Protein AF-A0A3P8WF02-F1 (afdb_monomer)

Foldseek 3Di:
DDDDDDDDDPDDDPPVVPDDDVVPQRPADWFKEKEKEFAQAPFKKWADKDKEWPFFAWPADWDRIADHRGMTITMTTGDPPDLFHGWIKMKTFIDGPVPPPRTKIWMKTWDLGSDLVPDFIKIKIFIGGHPPDRYPVVRCCRPPNDQPGMDMDTQCQDKDWDDDPFKIWMWHWHRDSHIYIYIYIYTDDDD

Mean predicted aligned error: 9.02 Å

InterPro domains:
  IPR009104 Sea anemone actinoporin-like [PF06369] (32-185)
  IPR015926 Cytolysin/lectin [G3DSA:2.60.270.20] (27-187)
  IPR015926 Cytolysin/lectin [SSF63724] (31-187)
  IPR050677 Actinoporin Pore-Forming Toxin [PTHR40388] (31-188)

Sequence (191 aa):
MLHSILYTLLVFPSVSDLLFDPTGCPDMPLRHCSVEIANNSAYYTLSNPRVFTKNGHCEVPLPPMVGPRSNATALFNKTTGAATGAVGVFTYDISNPDLDDYDHVVAVMYSVPFDRNVYSNWVGVGIFEKGIPCDQSLFNIMYDGSEDTFVRAEGNGSCVSFEGDYAIVAASMSESGEAVLKVEIHDTGFN

Secondary structure (DSSP, 8-state):
-----------PPPGGGG---TT-S--PPP-EEEEEEEE--SS-EEEEEEEEEEESEEEEPPPSEE-TTEEEEEEEEPPTTSS--EEEEEEEEEE-TTSTT--EEEEEEEEE-S-TTT---EEEEEEEETT---SHHHHHHHHHS-SSSEEEEESSS-EEEEE-SSEEEEEEE-SSSEEEEEEEEEEPP--

Nearest PDB structures (foldseek):
  7pud-assembly1_A  TM=9.208E-01  e=5.500E-13  Physcomitrium patens
  6k2g-assembly2_B  TM=9.236E-01  e=4.795E-12  Actinia fragacea
  5h0q-assembly1_A  TM=8.095E-01  e=5.597E-08  Grifola frondosa

Radius of gyration: 21.77 Å; Cα contacts (8 Å, |Δi|>4): 467; chains: 1; bounding box: 72×40×76 Å

pLDDT: mean 85.47, std 20.09, range [30.59, 98.81]

Solvent-accessible surface area (backbone atoms only — not comparable to full-atom values): 10537 Å² total; per-residue (Å²): 134,81,90,82,89,83,84,88,75,88,74,78,80,60,86,79,79,76,71,78,58,96,81,75,57,79,83,68,81,72,26,26,38,40,36,40,38,38,28,65,14,85,63,42,31,37,28,70,57,39,72,25,68,81,34,40,45,75,76,39,66,67,60,64,58,44,47,46,70,34,74,49,58,31,30,31,29,30,46,84,99,48,99,44,15,18,28,35,30,37,32,26,37,39,36,28,92,90,43,93,76,53,60,32,26,42,38,41,36,42,34,31,49,57,58,66,92,84,39,73,29,35,37,22,32,27,56,40,65,59,83,69,64,67,38,72,66,49,40,47,41,62,72,76,48,79,71,80,59,34,45,68,43,63,12,70,56,51,77,44,72,28,76,55,95,64,37,28,40,34,36,31,22,38,67,50,47,71,17,45,34,41,36,39,36,34,61,46,79,86,127

Organism: Cynoglossus semilaevis (NCBI:txid244447)

Structure (mmCIF, N/CA/C/O backbone):
data_AF-A0A3P8WF02-F1
#
_entry.id   AF-A0A3P8WF02-F1
#
loop_
_atom_site.group_PDB
_atom_site.id
_atom_site.type_symbol
_atom_site.label_atom_id
_atom_site.label_alt_id
_atom_site.label_comp_id
_atom_site.label_asym_id
_atom_site.label_entity_id
_atom_site.label_seq_id
_atom_site.pdbx_PDB_ins_code
_atom_site.Cartn_x
_atom_site.Cartn_y
_atom_site.Cartn_z
_atom_site.occupancy
_atom_site.B_iso_or_equiv
_atom_site.auth_seq_id
_atom_site.auth_comp_id
_atom_site.auth_asym_id
_atom_site.auth_atom_id
_atom_site.pdbx_PDB_model_num
ATOM 1 N N . MET A 1 1 ? 46.587 13.878 -54.294 1.00 36.69 1 MET A N 1
ATOM 2 C CA . MET A 1 1 ? 46.936 14.523 -53.012 1.00 36.69 1 MET A CA 1
ATOM 3 C C . MET A 1 1 ? 45.778 15.416 -52.592 1.00 36.69 1 MET A C 1
ATOM 5 O O . MET A 1 1 ? 45.402 16.244 -53.403 1.00 36.69 1 MET A O 1
ATOM 9 N N . LEU A 1 2 ? 45.271 15.181 -51.370 1.00 31.78 2 LEU A N 1
ATOM 10 C CA . LEU A 1 2 ? 44.462 16.038 -50.470 1.00 31.78 2 LEU A CA 1
ATOM 11 C C . LEU A 1 2 ? 43.108 16.595 -50.983 1.00 31.78 2 LEU A C 1
ATOM 13 O O . LEU A 1 2 ? 43.068 17.268 -52.001 1.00 31.78 2 LEU A O 1
ATOM 17 N N . HIS A 1 3 ? 41.957 16.211 -50.394 1.00 30.92 3 HIS A N 1
ATOM 18 C CA . HIS A 1 3 ? 41.355 16.671 -49.106 1.00 30.92 3 HIS A CA 1
ATOM 19 C C . HIS A 1 3 ? 41.027 18.180 -49.127 1.00 30.92 3 HIS A C 1
ATOM 21 O O . HIS A 1 3 ? 41.872 18.959 -49.534 1.00 30.92 3 HIS A O 1
ATOM 27 N N . SER A 1 4 ? 39.903 18.725 -48.656 1.00 33.03 4 SER A N 1
ATOM 28 C CA . SER A 1 4 ? 38.676 18.245 -48.009 1.00 33.03 4 SER A CA 1
ATOM 29 C C . SER A 1 4 ? 37.708 19.440 -47.993 1.00 33.03 4 SER A C 1
ATOM 31 O O . SER A 1 4 ? 38.141 20.583 -47.857 1.00 33.03 4 SER A O 1
ATOM 33 N N . ILE A 1 5 ? 36.409 19.177 -48.102 1.00 44.78 5 ILE A N 1
ATOM 34 C CA . ILE A 1 5 ? 35.315 20.118 -47.816 1.00 44.78 5 ILE A CA 1
ATOM 35 C C . ILE A 1 5 ? 35.164 20.211 -46.288 1.00 44.78 5 ILE A C 1
ATOM 37 O O . ILE A 1 5 ? 35.328 19.190 -45.618 1.00 44.78 5 ILE A O 1
ATOM 41 N N . LEU A 1 6 ? 34.801 21.375 -45.734 1.00 34.66 6 LEU A N 1
ATOM 42 C CA . LEU A 1 6 ? 34.108 21.414 -44.441 1.00 34.66 6 LEU A CA 1
ATOM 43 C C . LEU A 1 6 ? 33.117 22.587 -44.362 1.00 34.66 6 LEU A C 1
ATOM 45 O O . LEU A 1 6 ? 33.498 23.749 -44.248 1.00 34.66 6 LEU A O 1
ATOM 49 N N . TYR A 1 7 ? 31.830 22.243 -44.433 1.00 30.59 7 TYR A N 1
ATOM 50 C CA . TYR A 1 7 ? 30.709 23.043 -43.945 1.00 30.59 7 TYR A CA 1
ATOM 51 C C . TYR A 1 7 ? 30.560 22.729 -42.449 1.00 30.59 7 TYR A C 1
ATOM 53 O O . TYR A 1 7 ? 30.332 21.575 -42.088 1.00 30.59 7 TYR A O 1
ATOM 61 N N . THR A 1 8 ? 30.685 23.727 -41.578 1.00 32.97 8 THR A N 1
ATOM 62 C CA . THR A 1 8 ? 30.419 23.571 -40.141 1.00 32.97 8 THR A CA 1
ATOM 63 C C . THR A 1 8 ? 28.915 23.702 -39.897 1.00 32.97 8 THR A C 1
ATOM 65 O O . THR A 1 8 ? 28.375 24.806 -39.896 1.00 32.97 8 THR A O 1
ATOM 68 N N . LEU A 1 9 ? 28.233 22.572 -39.708 1.00 31.67 9 LEU A N 1
ATOM 69 C CA . LEU A 1 9 ? 26.897 22.502 -39.112 1.00 31.67 9 LEU A CA 1
ATOM 70 C C . LEU A 1 9 ? 27.054 22.506 -37.587 1.00 31.67 9 LEU A C 1
ATOM 72 O O . LEU A 1 9 ? 27.742 21.651 -37.033 1.00 31.67 9 LEU A O 1
ATOM 76 N N . LEU A 1 10 ? 26.411 23.460 -36.912 1.00 35.47 10 LEU A N 1
ATOM 77 C CA . LEU A 1 10 ? 26.169 23.386 -35.473 1.00 35.47 10 LEU A CA 1
ATOM 78 C C . LEU A 1 10 ? 25.162 22.255 -35.232 1.00 35.47 10 LEU A C 1
ATOM 80 O 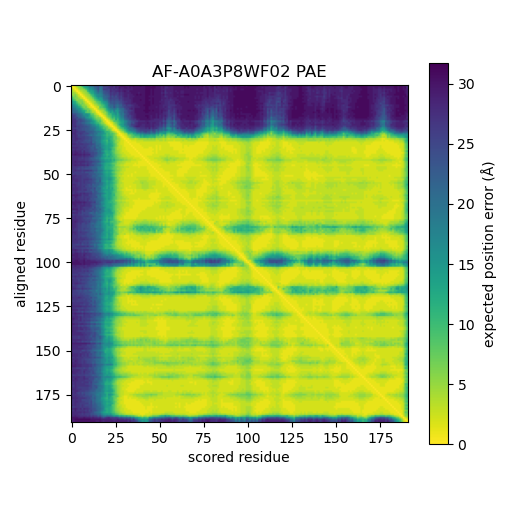O . LEU A 1 10 ? 23.960 22.424 -35.427 1.00 35.47 10 LEU A O 1
ATOM 84 N N . VAL A 1 11 ? 25.676 21.084 -34.868 1.00 39.62 11 VAL A N 1
ATOM 85 C CA . VAL A 1 11 ? 24.883 19.959 -34.376 1.00 39.62 11 VAL A CA 1
ATOM 86 C C . VAL A 1 11 ? 24.532 20.274 -32.925 1.00 39.62 11 VAL A C 1
ATOM 88 O O . VAL A 1 11 ? 25.413 20.325 -32.069 1.00 39.62 11 VAL A O 1
ATOM 91 N N . PHE A 1 12 ? 23.254 20.528 -32.645 1.00 37.09 12 PHE A N 1
ATOM 92 C CA . PHE A 1 12 ? 22.750 20.413 -31.279 1.00 37.09 12 PHE A CA 1
ATOM 93 C C . PHE A 1 12 ? 22.877 18.938 -30.869 1.00 37.09 12 PHE A C 1
ATOM 95 O O . PHE A 1 12 ? 22.415 18.085 -31.634 1.00 37.09 12 PHE A O 1
ATOM 102 N N . PRO A 1 13 ? 23.512 18.611 -29.730 1.00 34.28 13 PRO A N 1
ATOM 103 C CA . PRO A 1 13 ? 23.652 17.222 -29.316 1.00 34.28 13 PRO A CA 1
ATOM 104 C C . PRO A 1 13 ? 22.265 16.628 -29.050 1.00 34.28 13 PRO A C 1
ATOM 106 O O . PRO A 1 13 ? 21.394 17.285 -28.472 1.00 34.28 13 PRO A O 1
ATOM 109 N N . SER A 1 14 ? 22.039 15.399 -29.516 1.00 38.66 14 SER A N 1
ATOM 110 C CA . SER A 1 14 ? 20.831 14.654 -29.178 1.00 38.66 14 SER A CA 1
ATOM 111 C C . SER A 1 14 ? 20.838 14.306 -27.691 1.00 38.66 14 SER A C 1
ATOM 113 O O . SER A 1 14 ? 21.886 14.135 -27.076 1.00 38.66 14 SER A O 1
ATOM 115 N N . VAL A 1 15 ? 19.643 14.166 -27.115 1.00 48.69 15 VAL A N 1
ATOM 116 C CA . VAL A 1 15 ? 19.381 13.881 -25.686 1.00 48.69 15 VAL A CA 1
ATOM 117 C C . VAL A 1 15 ? 20.124 12.633 -25.155 1.00 48.69 15 VAL A C 1
ATOM 119 O O . VAL A 1 15 ? 20.257 12.456 -23.950 1.00 48.69 15 VAL A O 1
ATOM 122 N N . SER A 1 16 ? 20.676 11.801 -26.042 1.00 47.03 16 SER A N 1
ATOM 123 C CA . SER A 1 16 ? 21.553 10.662 -25.741 1.00 47.03 16 SER A CA 1
ATOM 124 C C . SER A 1 16 ? 22.891 11.022 -25.085 1.00 47.03 16 SER A C 1
ATOM 126 O O . SER A 1 16 ? 23.498 10.155 -24.465 1.00 47.03 16 SER A O 1
ATOM 128 N N . ASP A 1 17 ? 23.355 12.269 -25.200 1.00 38.91 17 ASP A N 1
ATOM 129 C CA . ASP A 1 17 ? 24.711 12.651 -24.776 1.00 38.91 17 ASP A CA 1
ATOM 130 C C . ASP A 1 17 ? 24.797 13.092 -23.298 1.00 38.91 17 ASP A C 1
ATOM 132 O O . ASP A 1 17 ? 25.856 13.515 -22.839 1.00 38.91 17 ASP A O 1
ATOM 136 N N . LEU A 1 18 ? 23.701 12.988 -22.531 1.00 44.25 18 LEU A N 1
ATOM 137 C CA . LEU A 1 18 ? 23.637 13.404 -21.119 1.00 44.25 18 LEU A CA 1
ATOM 138 C C . LEU A 1 18 ? 23.689 12.259 -20.089 1.00 44.25 18 LEU A C 1
ATOM 140 O O . LEU A 1 18 ? 23.619 12.537 -18.896 1.00 44.25 18 LEU A O 1
ATOM 144 N N . LEU A 1 19 ? 23.857 10.999 -20.503 1.00 44.91 19 LEU A N 1
ATOM 145 C CA . LEU A 1 19 ? 23.870 9.841 -19.591 1.00 44.91 19 LEU A CA 1
ATOM 146 C C . LEU A 1 19 ? 25.240 9.152 -19.542 1.00 44.91 19 LEU A C 1
ATOM 148 O O . LEU A 1 19 ? 25.380 7.991 -19.921 1.00 44.91 19 LEU A O 1
ATOM 152 N N . PHE A 1 20 ? 26.276 9.865 -19.098 1.00 42.34 20 PHE A N 1
ATOM 153 C CA . PHE A 1 20 ? 27.554 9.227 -18.769 1.00 42.34 20 PHE A CA 1
ATOM 154 C C . PHE A 1 20 ? 27.689 9.093 -17.250 1.00 42.34 20 PHE A C 1
ATOM 156 O O . PHE A 1 20 ? 28.152 10.007 -16.567 1.00 42.34 20 PHE A O 1
ATOM 163 N N . ASP A 1 21 ? 27.273 7.938 -16.727 1.00 48.75 21 ASP A N 1
ATOM 164 C CA . ASP A 1 21 ? 27.677 7.471 -15.401 1.00 48.75 21 ASP A CA 1
ATOM 165 C C . ASP A 1 21 ? 29.203 7.214 -15.428 1.00 48.75 21 ASP A C 1
ATOM 167 O O . ASP A 1 21 ? 29.683 6.438 -16.266 1.00 48.75 21 ASP A O 1
ATOM 171 N N . PRO A 1 22 ? 30.003 7.846 -14.544 1.00 48.25 22 PRO A N 1
ATOM 172 C CA . PRO A 1 22 ? 31.456 7.673 -14.499 1.00 48.25 22 PRO A CA 1
ATOM 173 C C . PRO A 1 22 ? 31.915 6.235 -14.188 1.00 48.25 22 PRO A C 1
ATOM 175 O O . PRO A 1 22 ? 33.112 5.957 -14.257 1.00 48.25 22 PRO A O 1
ATOM 178 N N . THR A 1 23 ? 31.003 5.315 -13.857 1.00 56.44 23 THR A N 1
ATOM 179 C CA . THR A 1 23 ? 31.306 3.903 -13.583 1.00 56.44 23 THR A CA 1
ATOM 180 C C . THR A 1 23 ? 31.291 2.994 -14.819 1.00 56.44 23 THR A C 1
ATOM 182 O O . THR A 1 23 ? 31.715 1.842 -14.723 1.00 56.44 23 THR A O 1
ATOM 185 N N . GLY A 1 24 ? 30.853 3.481 -15.989 1.00 48.50 24 GLY A N 1
ATOM 186 C CA . GLY A 1 24 ? 30.823 2.691 -17.230 1.00 48.50 24 GLY A CA 1
ATOM 187 C C . GLY A 1 24 ? 29.778 1.566 -17.250 1.00 48.50 24 GLY A C 1
ATOM 188 O O . GLY A 1 24 ? 29.793 0.729 -18.154 1.00 48.50 24 GLY A O 1
ATOM 189 N N . CYS A 1 25 ? 28.871 1.536 -16.271 1.00 53.12 25 CYS A N 1
ATOM 190 C CA . CYS A 1 25 ? 27.682 0.695 -16.308 1.00 53.12 25 CYS A CA 1
ATOM 191 C C . CYS A 1 25 ? 26.637 1.378 -17.210 1.00 53.12 25 CYS A C 1
ATOM 193 O O . CYS A 1 25 ? 26.484 2.597 -17.110 1.00 53.12 25 CYS A O 1
ATOM 195 N N . PRO A 1 26 ? 25.928 0.660 -18.103 1.00 57.75 26 PRO A N 1
ATOM 196 C CA . PRO A 1 26 ? 24.832 1.265 -18.852 1.00 57.75 26 PRO A CA 1
ATOM 197 C C . PRO A 1 26 ? 23.830 1.852 -17.857 1.00 57.75 26 PRO A C 1
ATOM 199 O O . PRO A 1 26 ? 23.431 1.153 -16.922 1.00 57.75 26 PRO A O 1
ATOM 202 N N . ASP A 1 27 ? 23.462 3.121 -18.049 1.00 65.25 27 ASP A N 1
ATOM 203 C CA . ASP A 1 27 ? 22.521 3.815 -17.176 1.00 65.25 27 ASP A CA 1
ATOM 204 C C . ASP A 1 27 ? 21.184 3.066 -17.205 1.00 65.25 27 ASP A C 1
ATOM 206 O O . ASP A 1 27 ? 20.434 3.089 -18.187 1.00 65.25 27 ASP A O 1
ATOM 210 N N . MET A 1 28 ? 20.963 2.245 -16.179 1.00 67.25 28 MET A N 1
ATOM 211 C CA . MET A 1 28 ? 19.820 1.352 -16.149 1.00 67.25 28 MET A CA 1
ATOM 212 C C . MET A 1 28 ? 18.598 2.131 -15.702 1.00 67.25 28 MET A C 1
ATOM 214 O O . MET A 1 28 ? 18.669 2.860 -14.712 1.00 67.25 28 MET A O 1
ATOM 218 N N . PRO A 1 29 ? 17.449 1.919 -16.362 1.00 74.88 29 PRO A N 1
ATOM 219 C CA . PRO A 1 29 ? 16.273 2.721 -16.106 1.00 74.88 29 PRO A CA 1
ATOM 220 C C . PRO A 1 29 ? 15.873 2.630 -14.630 1.00 74.88 29 PRO A C 1
ATOM 222 O O . PRO A 1 29 ? 15.800 1.542 -14.046 1.00 74.88 29 PRO A O 1
ATOM 225 N N . LEU A 1 30 ? 15.627 3.793 -14.026 1.00 83.56 30 LEU A N 1
ATOM 226 C CA . LEU A 1 30 ? 15.187 3.902 -12.642 1.00 83.56 30 LEU A CA 1
ATOM 227 C C . LEU A 1 30 ? 13.813 3.244 -12.489 1.00 83.56 30 LEU A C 1
ATOM 229 O O . LEU A 1 30 ? 12.923 3.397 -13.334 1.00 83.56 30 LEU A O 1
ATOM 233 N N . ARG A 1 31 ? 13.661 2.458 -11.422 1.00 90.31 31 ARG A N 1
ATOM 234 C CA . ARG A 1 31 ? 12.386 1.856 -11.035 1.00 90.31 31 ARG A CA 1
ATOM 235 C C . ARG A 1 31 ? 12.194 2.048 -9.551 1.00 90.31 31 ARG A C 1
ATOM 237 O O . ARG A 1 31 ? 12.986 1.528 -8.772 1.00 90.31 31 ARG A O 1
ATOM 244 N N . HIS A 1 32 ? 11.156 2.772 -9.175 1.00 94.75 32 HIS A N 1
ATOM 245 C CA . HIS A 1 32 ? 10.814 2.961 -7.778 1.00 94.75 32 HIS A CA 1
ATOM 246 C C . HIS A 1 32 ? 9.303 3.063 -7.599 1.00 94.75 32 HIS A C 1
ATOM 248 O O . HIS A 1 32 ? 8.559 3.301 -8.548 1.00 94.75 32 HIS A O 1
ATOM 254 N N . CYS A 1 33 ? 8.869 2.884 -6.361 1.00 97.75 33 CYS A N 1
ATOM 255 C CA . CYS A 1 33 ? 7.510 3.106 -5.913 1.00 97.75 33 CYS A CA 1
ATOM 256 C C . CYS A 1 33 ? 7.558 4.064 -4.721 1.00 97.75 33 CYS A C 1
ATOM 258 O O . CYS A 1 33 ? 7.947 3.672 -3.617 1.00 97.75 33 CYS A O 1
ATOM 260 N N . SER A 1 34 ? 7.186 5.319 -4.961 1.00 98.38 34 SER A N 1
ATOM 261 C CA . SER A 1 34 ? 6.929 6.300 -3.911 1.00 98.38 34 SER A CA 1
ATOM 262 C C . SER A 1 34 ? 5.547 6.017 -3.346 1.00 98.38 34 SER A C 1
ATOM 264 O O . SER A 1 34 ? 4.571 5.996 -4.091 1.00 98.38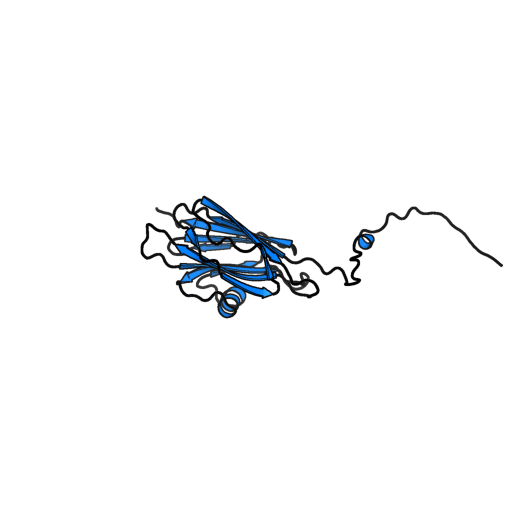 34 SER A O 1
ATOM 266 N N . VAL A 1 35 ? 5.464 5.759 -2.048 1.00 98.69 35 VAL A N 1
ATOM 267 C CA . VAL A 1 35 ? 4.209 5.453 -1.364 1.00 98.69 35 VAL A CA 1
ATOM 268 C C . VAL A 1 35 ? 3.776 6.673 -0.569 1.00 98.69 35 VAL A C 1
ATOM 270 O O . VAL A 1 35 ? 4.542 7.186 0.245 1.00 98.69 35 VAL A O 1
ATOM 273 N N . GLU A 1 36 ? 2.543 7.111 -0.789 1.00 98.69 36 GLU A N 1
ATOM 274 C CA . GLU A 1 36 ? 1.872 8.177 -0.052 1.00 98.69 36 GLU A CA 1
ATOM 275 C C . GLU A 1 36 ? 0.668 7.573 0.668 1.00 98.69 36 GLU A C 1
ATOM 277 O O . GLU A 1 36 ? -0.272 7.102 0.032 1.00 98.69 36 GLU A O 1
ATOM 282 N N . ILE A 1 37 ? 0.700 7.563 1.9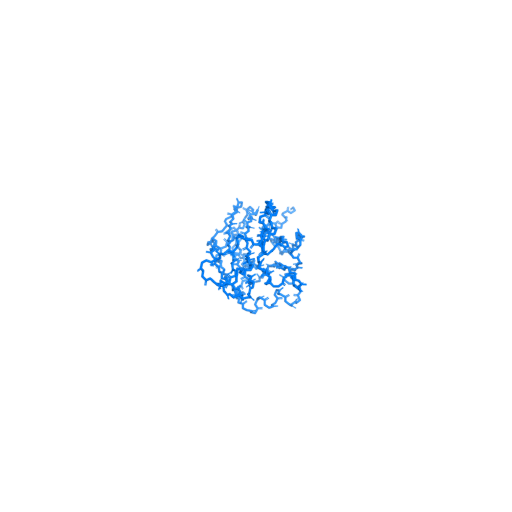97 1.00 98.81 37 ILE A N 1
ATOM 283 C CA . ILE A 1 37 ? -0.377 7.041 2.836 1.00 98.81 37 ILE A CA 1
ATOM 284 C C . ILE A 1 37 ? -1.123 8.229 3.432 1.00 98.81 37 ILE A C 1
ATOM 286 O O . ILE A 1 37 ? -0.514 9.063 4.102 1.00 98.81 37 ILE A O 1
ATOM 290 N N . ALA A 1 38 ? -2.435 8.279 3.231 1.00 98.56 38 ALA A N 1
ATOM 291 C CA . ALA A 1 38 ? -3.339 9.196 3.908 1.00 98.56 38 ALA A CA 1
ATOM 292 C C . ALA A 1 38 ? -4.279 8.394 4.814 1.00 98.56 38 ALA A C 1
ATOM 294 O O . ALA A 1 38 ? -5.196 7.712 4.352 1.00 98.56 38 ALA A O 1
ATOM 295 N N . ASN A 1 39 ? -4.053 8.461 6.123 1.00 98.06 39 ASN A N 1
ATOM 296 C CA . ASN A 1 39 ? -4.994 7.917 7.087 1.00 98.06 39 ASN A CA 1
ATOM 297 C C . ASN A 1 39 ? -6.108 8.947 7.321 1.00 98.06 39 ASN A C 1
ATOM 299 O O . ASN A 1 39 ? -5.982 9.845 8.153 1.00 98.06 39 ASN A O 1
ATOM 303 N N . ASN A 1 40 ? -7.188 8.830 6.551 1.00 97.56 40 ASN A N 1
ATOM 304 C CA . ASN A 1 40 ? -8.352 9.710 6.626 1.00 97.56 40 ASN A CA 1
ATOM 305 C C . ASN A 1 40 ? -9.353 9.283 7.708 1.00 97.56 40 ASN A C 1
ATOM 307 O O . ASN A 1 40 ? -10.276 10.048 8.004 1.00 97.56 40 ASN A O 1
ATOM 311 N N . SER A 1 41 ? -9.155 8.110 8.316 1.00 94.56 41 SER A N 1
ATOM 312 C CA . SER A 1 41 ? -9.936 7.645 9.458 1.00 94.56 41 SER A CA 1
ATOM 313 C C . SER A 1 41 ? -9.860 8.635 10.622 1.00 94.56 41 SER A C 1
ATOM 315 O O . SER A 1 41 ? -8.832 9.280 10.864 1.00 94.56 41 SER A O 1
ATOM 317 N N . ALA A 1 42 ? -10.970 8.762 11.348 1.00 93.12 42 ALA A N 1
ATOM 318 C CA . ALA A 1 42 ? -11.022 9.486 12.612 1.00 93.12 42 ALA A CA 1
ATOM 319 C C . ALA A 1 42 ? -10.658 8.616 13.829 1.00 93.12 42 ALA A C 1
ATOM 321 O O . ALA A 1 42 ? -10.374 9.174 14.888 1.00 93.12 42 ALA A O 1
ATOM 322 N N . TYR A 1 43 ? -10.644 7.289 13.683 1.00 91.19 43 TYR A N 1
ATOM 323 C CA . TYR A 1 43 ? -10.609 6.349 14.807 1.00 91.19 43 TYR A CA 1
ATOM 324 C C . TYR A 1 43 ? -9.427 5.377 14.763 1.00 91.19 43 TYR A C 1
ATOM 326 O O . TYR A 1 43 ? -8.907 4.984 15.806 1.00 91.19 43 TYR A O 1
ATOM 334 N N . TYR A 1 44 ? -8.976 4.998 13.570 1.00 92.75 44 TYR A N 1
ATOM 335 C CA . TYR A 1 44 ? -7.973 3.958 13.400 1.00 92.75 44 TYR A CA 1
ATOM 336 C C . TYR A 1 44 ? -6.557 4.517 13.342 1.00 92.75 44 TYR A C 1
ATOM 338 O O . TYR A 1 44 ? -6.266 5.510 12.673 1.00 92.75 44 TYR A O 1
ATOM 346 N N . THR A 1 45 ? -5.649 3.815 14.010 1.00 94.75 45 THR A N 1
ATOM 347 C CA . THR A 1 45 ? -4.205 4.017 13.919 1.00 94.75 45 THR A CA 1
ATOM 348 C C . THR A 1 45 ? -3.587 2.856 13.157 1.00 94.75 45 THR A C 1
ATOM 350 O O . THR A 1 45 ? -3.870 1.695 13.448 1.00 94.75 45 THR A O 1
ATOM 353 N N . LEU A 1 46 ? -2.707 3.166 12.207 1.00 96.31 46 LEU A N 1
ATOM 354 C CA . LEU A 1 46 ? -1.833 2.172 11.593 1.00 96.31 46 LEU A CA 1
ATOM 355 C C . LEU A 1 46 ? -0.577 2.026 12.445 1.00 96.31 46 LEU A C 1
ATOM 357 O O . LEU A 1 46 ? 0.042 3.029 12.806 1.00 96.31 46 LEU A O 1
ATOM 361 N N . SER A 1 47 ? -0.174 0.800 12.754 1.00 95.50 47 SER A N 1
ATOM 362 C CA . SER A 1 47 ? 1.013 0.522 13.565 1.00 95.50 47 SER A CA 1
ATOM 363 C C . SER A 1 47 ? 1.739 -0.739 13.105 1.00 95.50 47 SER A C 1
ATOM 365 O O . SER A 1 47 ? 1.234 -1.483 12.268 1.00 95.50 47 SER A O 1
ATOM 367 N N . ASN A 1 48 ? 2.943 -0.963 13.637 1.00 95.50 48 ASN A N 1
ATOM 368 C CA . ASN A 1 48 ? 3.724 -2.177 13.386 1.00 95.50 48 ASN A CA 1
ATOM 369 C C . ASN A 1 48 ? 3.922 -2.468 11.879 1.00 95.50 48 ASN A C 1
ATOM 371 O O . ASN A 1 48 ? 3.511 -3.524 11.389 1.00 95.50 48 ASN A O 1
ATOM 375 N N . PRO A 1 49 ? 4.530 -1.536 11.116 1.00 97.44 49 PRO A N 1
ATOM 376 C CA . PRO A 1 49 ? 4.772 -1.756 9.700 1.00 97.44 49 PRO A CA 1
ATOM 377 C C . PRO A 1 49 ? 5.671 -2.971 9.487 1.00 97.44 49 PRO A C 1
ATOM 379 O O . PRO A 1 49 ? 6.724 -3.109 10.116 1.00 97.44 49 PRO A O 1
ATOM 382 N N . ARG A 1 50 ? 5.300 -3.825 8.535 1.00 98.00 50 ARG A N 1
ATOM 383 C CA . ARG A 1 50 ? 6.138 -4.944 8.087 1.00 98.00 50 ARG A CA 1
ATOM 384 C C . ARG A 1 50 ? 6.261 -4.894 6.578 1.00 98.00 50 ARG A C 1
ATOM 386 O O . ARG A 1 50 ? 5.299 -4.572 5.888 1.00 98.00 50 ARG A O 1
ATOM 393 N N . VAL A 1 51 ? 7.438 -5.229 6.067 1.00 98.25 51 VAL A N 1
ATOM 394 C CA . VAL A 1 51 ? 7.729 -5.194 4.632 1.00 98.25 51 VAL A CA 1
ATOM 395 C C . VAL A 1 51 ? 8.310 -6.529 4.204 1.00 98.25 51 VAL A C 1
ATOM 397 O O . VAL A 1 51 ? 9.309 -6.984 4.760 1.00 98.25 51 VAL A O 1
ATOM 400 N N . PHE A 1 52 ? 7.737 -7.091 3.149 1.00 98.31 52 PHE A N 1
ATOM 401 C CA . PHE A 1 52 ? 8.351 -8.138 2.360 1.00 98.31 52 PHE A CA 1
ATOM 402 C C . PHE A 1 52 ? 8.700 -7.588 0.976 1.00 98.31 52 PHE A C 1
ATOM 404 O O . PHE A 1 52 ? 7.837 -7.132 0.227 1.00 98.31 52 PHE A O 1
ATOM 411 N N . THR A 1 53 ? 9.985 -7.630 0.629 1.00 97.38 53 THR A N 1
ATOM 412 C CA . THR A 1 53 ? 10.483 -7.174 -0.674 1.00 97.38 53 THR A CA 1
ATOM 413 C C . THR A 1 53 ? 10.883 -8.382 -1.513 1.00 97.38 53 THR A C 1
ATOM 415 O O . THR A 1 53 ? 11.840 -9.077 -1.178 1.00 97.38 53 THR A O 1
ATOM 418 N N . LYS A 1 54 ? 10.164 -8.623 -2.615 1.00 96.69 54 LYS A N 1
ATOM 419 C CA . LYS A 1 54 ? 10.514 -9.658 -3.599 1.00 96.69 54 LYS A CA 1
ATOM 420 C C . LYS A 1 54 ? 11.659 -9.189 -4.498 1.00 96.69 54 LYS A C 1
ATOM 422 O O . LYS A 1 54 ? 12.570 -9.957 -4.793 1.00 96.69 54 LYS A O 1
ATOM 427 N N . ASN A 1 55 ? 11.617 -7.925 -4.925 1.00 94.81 55 ASN A N 1
ATOM 428 C CA . ASN A 1 55 ? 12.664 -7.278 -5.713 1.00 94.81 55 ASN A CA 1
ATOM 429 C C . ASN A 1 55 ? 12.852 -5.821 -5.284 1.00 94.81 55 ASN A C 1
ATOM 431 O O . ASN A 1 55 ? 11.876 -5.128 -4.998 1.00 94.81 55 ASN A O 1
ATOM 435 N N . GLY A 1 56 ? 14.103 -5.360 -5.306 1.00 94.69 56 GLY A N 1
ATOM 436 C CA . GLY A 1 56 ? 14.477 -4.030 -4.838 1.00 94.69 56 GLY A CA 1
ATOM 437 C C . GLY A 1 56 ? 14.800 -4.005 -3.347 1.00 94.69 56 GLY A C 1
ATOM 438 O O . GLY A 1 56 ? 15.167 -5.025 -2.761 1.00 94.69 56 GLY A O 1
ATOM 439 N N . HIS A 1 57 ? 14.674 -2.833 -2.738 1.00 95.44 57 HIS A N 1
ATOM 440 C CA . HIS A 1 57 ? 14.834 -2.616 -1.305 1.00 95.44 57 HIS A CA 1
ATOM 441 C C . HIS A 1 57 ? 14.016 -1.408 -0.836 1.00 95.44 57 HIS A C 1
ATOM 443 O O . HIS A 1 57 ? 13.563 -0.578 -1.626 1.00 9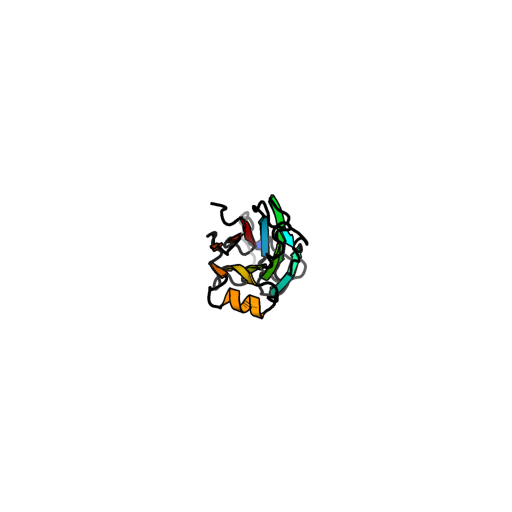5.44 57 HIS A O 1
ATOM 449 N N . CYS A 1 58 ? 13.832 -1.310 0.477 1.00 95.38 58 CYS A N 1
ATOM 450 C CA . CYS A 1 58 ? 13.227 -0.154 1.124 1.00 95.38 58 CYS A CA 1
ATOM 451 C C . CYS A 1 58 ? 14.288 0.942 1.311 1.00 95.38 58 CYS A C 1
ATOM 453 O O . CYS A 1 58 ? 15.219 0.757 2.091 1.00 95.38 58 CYS A O 1
ATOM 455 N N . GLU A 1 59 ? 14.154 2.061 0.599 1.00 96.00 59 GLU A N 1
ATOM 456 C CA . GLU A 1 59 ? 15.063 3.214 0.685 1.00 96.00 59 GLU A CA 1
ATOM 457 C C . GLU A 1 59 ? 14.635 4.154 1.818 1.00 96.00 59 GLU A C 1
ATOM 459 O O . GLU A 1 59 ? 15.438 4.522 2.673 1.00 96.00 59 GLU A O 1
ATOM 464 N N . VAL A 1 60 ? 13.342 4.496 1.859 1.00 97.50 60 VAL A N 1
ATOM 465 C CA . VAL A 1 60 ? 12.734 5.270 2.949 1.00 97.50 60 VAL A CA 1
ATOM 466 C C . VAL A 1 60 ? 11.737 4.363 3.667 1.00 97.50 60 VAL A C 1
ATOM 468 O O . VAL A 1 60 ? 10.775 3.925 3.028 1.00 97.50 60 VAL A O 1
ATOM 471 N N . PRO A 1 61 ? 11.957 4.042 4.957 1.00 97.38 61 PRO A N 1
ATOM 472 C CA . PRO A 1 61 ? 11.122 3.102 5.691 1.00 97.38 61 PRO A CA 1
ATOM 473 C C . PRO A 1 61 ? 9.725 3.653 5.954 1.00 97.38 61 PRO A C 1
ATOM 475 O O . PRO A 1 61 ? 9.531 4.851 6.153 1.00 97.38 61 PRO A O 1
ATOM 478 N N . LEU A 1 62 ? 8.765 2.735 6.027 1.00 97.69 62 LEU A N 1
ATOM 479 C CA . LEU A 1 62 ? 7.421 3.010 6.517 1.00 97.69 62 LEU A CA 1
ATOM 480 C C . LEU A 1 62 ? 7.469 3.542 7.960 1.00 97.69 62 LEU A C 1
ATOM 482 O O . LEU A 1 62 ? 8.149 2.942 8.801 1.00 97.69 62 LEU A O 1
ATOM 486 N N . PRO A 1 63 ? 6.748 4.632 8.283 1.00 97.38 63 PRO A N 1
ATOM 487 C CA . PRO A 1 63 ? 6.695 5.141 9.645 1.00 97.38 63 PRO A CA 1
ATOM 488 C C . PRO A 1 63 ? 6.144 4.091 10.619 1.00 97.38 63 PRO A C 1
ATOM 490 O O . PRO A 1 63 ? 5.185 3.398 10.268 1.00 97.38 63 PRO A O 1
ATOM 493 N N . PRO A 1 64 ? 6.682 3.996 11.852 1.00 96.56 64 PRO A N 1
ATO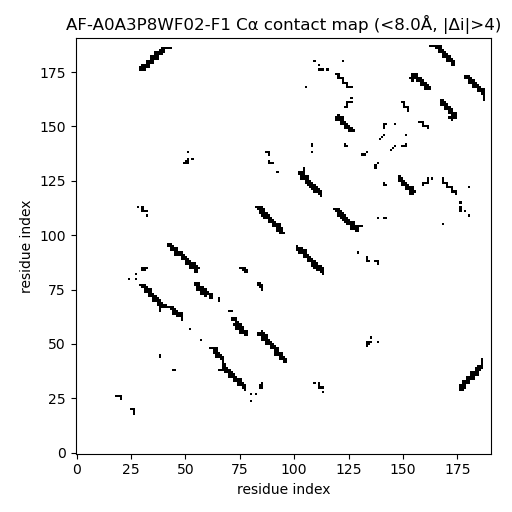M 494 C CA . PRO A 1 64 ? 6.247 3.009 12.847 1.00 96.56 64 PRO A CA 1
ATOM 495 C C . PRO A 1 64 ? 4.761 3.103 13.209 1.00 96.56 64 PRO A C 1
ATOM 497 O O . PRO A 1 64 ? 4.172 2.127 13.673 1.00 96.56 64 PRO A O 1
ATOM 500 N N . MET A 1 65 ? 4.182 4.292 13.039 1.00 96.50 65 MET A N 1
ATOM 501 C CA . MET A 1 65 ? 2.800 4.602 13.356 1.00 96.50 65 MET A CA 1
ATOM 502 C C . MET A 1 65 ? 2.280 5.707 12.432 1.00 96.50 65 MET A C 1
ATOM 504 O O . MET A 1 65 ? 3.003 6.666 12.156 1.00 96.50 65 MET A O 1
ATOM 508 N N . VAL A 1 66 ? 1.025 5.592 12.000 1.00 97.75 66 VAL A N 1
ATOM 509 C CA . VAL A 1 66 ? 0.284 6.627 11.263 1.00 97.75 66 VAL A CA 1
ATOM 510 C C . VAL A 1 66 ? -1.065 6.802 11.956 1.00 97.75 66 VAL A C 1
ATOM 512 O O . VAL A 1 66 ? -1.968 5.977 11.811 1.00 97.75 66 VAL A O 1
ATOM 515 N N . GLY A 1 67 ? -1.177 7.845 12.778 1.00 96.38 67 GLY A N 1
ATOM 516 C CA . GLY A 1 67 ? -2.379 8.114 13.570 1.00 96.38 67 GLY A CA 1
ATOM 517 C C . GLY A 1 67 ? -3.580 8.560 12.725 1.00 96.38 67 GLY A C 1
ATOM 518 O O . GLY A 1 67 ? -3.431 8.794 11.519 1.00 96.38 67 GLY A O 1
ATOM 519 N N . PRO A 1 68 ? -4.759 8.725 13.342 1.00 95.81 68 PRO A N 1
ATOM 520 C CA . PRO A 1 68 ? -5.938 9.249 12.664 1.00 95.81 68 PRO A CA 1
ATOM 521 C C . PRO A 1 68 ? -5.664 10.625 12.051 1.00 95.81 68 PRO A C 1
ATOM 523 O O . PRO A 1 68 ? -4.934 11.435 12.630 1.00 95.81 68 PRO A O 1
ATOM 526 N N . ARG A 1 69 ? -6.267 10.911 10.892 1.00 97.06 69 ARG A N 1
ATOM 527 C CA . ARG A 1 69 ? -6.127 12.193 10.171 1.00 97.06 69 ARG A CA 1
ATOM 528 C C . ARG A 1 69 ? -4.672 12.609 9.927 1.00 97.06 69 ARG A C 1
ATOM 530 O O . ARG A 1 69 ? -4.330 13.787 10.049 1.00 97.06 69 ARG A O 1
ATOM 537 N N . SER A 1 70 ? -3.808 11.654 9.593 1.00 97.88 70 SER A N 1
ATOM 538 C CA . SER A 1 70 ? -2.385 11.909 9.364 1.00 97.88 70 SER A CA 1
ATOM 539 C C . SER A 1 70 ? -1.876 11.278 8.073 1.00 97.88 70 SER A C 1
ATOM 541 O O . SER A 1 70 ? -2.456 10.326 7.553 1.00 97.88 70 SER A O 1
ATOM 543 N N . ASN A 1 71 ? -0.776 11.830 7.559 1.00 97.94 71 ASN A N 1
ATOM 544 C CA . ASN A 1 71 ? -0.154 11.388 6.318 1.00 97.94 71 ASN A CA 1
ATOM 545 C C . ASN A 1 71 ? 1.241 10.827 6.588 1.00 97.94 71 ASN A C 1
ATOM 547 O O . ASN A 1 71 ? 1.945 11.277 7.494 1.00 97.94 71 ASN A O 1
ATOM 551 N N . ALA A 1 72 ? 1.653 9.884 5.754 1.00 98.06 72 ALA A N 1
ATOM 552 C CA . ALA A 1 72 ? 2.948 9.230 5.810 1.00 98.06 72 ALA A CA 1
ATOM 553 C C . ALA A 1 72 ? 3.482 8.970 4.401 1.00 98.06 72 ALA A C 1
ATOM 555 O O . ALA A 1 72 ? 2.725 8.905 3.433 1.00 98.06 72 ALA A O 1
ATOM 556 N N . THR A 1 73 ? 4.797 8.803 4.291 1.00 98.19 73 THR A N 1
ATOM 557 C CA . THR A 1 73 ? 5.448 8.449 3.030 1.00 98.19 73 THR A CA 1
ATOM 558 C C . THR A 1 73 ? 6.481 7.349 3.228 1.00 98.19 73 THR A C 1
ATOM 560 O O . THR A 1 73 ? 7.024 7.178 4.320 1.00 98.19 73 THR A O 1
ATOM 563 N N . ALA A 1 74 ? 6.745 6.601 2.161 1.00 98.12 74 ALA A N 1
ATOM 564 C CA . ALA A 1 74 ? 7.839 5.639 2.066 1.00 98.12 74 ALA A CA 1
ATOM 565 C C . ALA A 1 74 ? 8.333 5.537 0.620 1.00 98.12 74 ALA A C 1
ATOM 567 O O . ALA A 1 74 ? 7.684 6.020 -0.309 1.00 98.12 74 ALA A O 1
ATOM 568 N N . LEU A 1 75 ? 9.489 4.907 0.426 1.00 98.19 75 LEU A N 1
ATOM 569 C CA . LEU A 1 75 ? 10.092 4.743 -0.893 1.00 98.19 75 LEU A CA 1
ATOM 570 C C . LEU A 1 75 ? 10.723 3.363 -1.021 1.00 98.19 75 LEU A C 1
ATOM 572 O O . LEU A 1 75 ? 11.625 3.008 -0.259 1.00 98.19 75 LEU A O 1
ATOM 576 N N . PHE A 1 76 ? 10.294 2.629 -2.041 1.00 97.62 76 PHE A N 1
ATOM 577 C CA . PHE A 1 76 ? 10.885 1.357 -2.441 1.00 97.62 76 PHE A CA 1
ATOM 578 C C . PHE A 1 76 ? 11.581 1.530 -3.782 1.00 97.62 76 PHE A C 1
ATOM 580 O O . PHE A 1 76 ? 10.975 2.016 -4.734 1.00 97.62 76 PHE A O 1
ATOM 587 N N . ASN A 1 77 ? 12.846 1.140 -3.868 1.00 95.19 77 ASN A N 1
ATOM 588 C CA . ASN A 1 77 ? 13.664 1.341 -5.058 1.00 95.19 77 ASN A CA 1
ATOM 589 C C . ASN A 1 77 ? 14.159 -0.002 -5.589 1.00 95.19 77 ASN A C 1
ATOM 591 O O . ASN A 1 77 ? 14.317 -0.961 -4.832 1.00 95.19 77 ASN A O 1
ATOM 595 N N . LYS A 1 78 ? 14.419 -0.093 -6.891 1.00 91.69 78 LYS A N 1
ATOM 596 C CA . LYS A 1 78 ? 15.103 -1.261 -7.442 1.00 91.69 78 LYS A CA 1
ATOM 597 C C . LYS A 1 78 ? 16.536 -1.331 -6.923 1.00 91.69 78 LYS A C 1
ATOM 599 O O . LYS A 1 78 ? 17.168 -0.322 -6.613 1.00 91.69 78 LYS A O 1
ATOM 604 N N . THR A 1 79 ? 17.112 -2.524 -6.969 1.00 88.69 79 THR A N 1
ATOM 605 C CA . THR A 1 79 ? 18.536 -2.695 -6.690 1.00 88.69 79 THR A CA 1
ATOM 606 C C . THR A 1 79 ? 19.370 -2.088 -7.826 1.00 88.69 79 THR A C 1
ATOM 608 O O . THR A 1 79 ? 19.157 -2.366 -9.015 1.00 88.69 79 THR A O 1
ATOM 611 N N . THR A 1 80 ? 20.328 -1.225 -7.486 1.00 84.38 80 THR A N 1
ATOM 612 C CA . THR A 1 80 ? 21.280 -0.644 -8.447 1.00 84.38 80 THR A CA 1
ATOM 613 C C . THR A 1 80 ? 22.078 -1.747 -9.142 1.00 84.38 80 THR A C 1
ATOM 615 O O . THR A 1 80 ? 22.458 -2.732 -8.517 1.00 84.38 80 THR A O 1
ATOM 618 N N . GLY A 1 81 ? 22.299 -1.623 -10.453 1.00 78.50 81 GLY A N 1
ATOM 619 C CA . GLY A 1 81 ? 23.033 -2.638 -11.219 1.00 78.50 81 GLY A CA 1
ATOM 620 C C . GLY A 1 81 ? 22.269 -3.942 -11.504 1.00 78.50 81 GLY A C 1
ATOM 621 O O . GLY A 1 81 ? 22.773 -4.764 -12.262 1.00 78.50 81 GLY A O 1
ATOM 622 N N . ALA A 1 82 ? 21.039 -4.119 -11.000 1.00 80.94 82 ALA A N 1
ATOM 623 C CA . ALA A 1 82 ? 20.183 -5.263 -11.330 1.00 80.94 82 ALA A CA 1
ATOM 624 C C . ALA A 1 82 ? 19.040 -4.888 -12.292 1.00 80.94 82 ALA A C 1
ATOM 626 O O . ALA A 1 82 ? 18.379 -3.861 -12.113 1.00 80.94 82 ALA A O 1
ATOM 627 N N . ALA A 1 83 ? 18.767 -5.755 -13.275 1.00 84.75 83 ALA A N 1
ATOM 628 C CA . ALA A 1 83 ? 17.623 -5.657 -14.191 1.00 84.75 83 ALA A CA 1
ATOM 629 C C . ALA A 1 83 ? 16.323 -6.122 -13.502 1.00 84.75 83 ALA A C 1
ATOM 631 O O . ALA A 1 83 ? 15.662 -7.068 -13.925 1.00 84.75 83 ALA A O 1
ATOM 632 N N . THR A 1 84 ? 16.005 -5.495 -12.368 1.00 89.00 84 THR A N 1
ATOM 633 C CA . THR A 1 84 ? 14.859 -5.819 -11.505 1.00 89.00 84 THR A CA 1
ATOM 634 C C . THR A 1 84 ? 13.999 -4.581 -11.268 1.00 89.00 84 THR A C 1
ATOM 636 O O . THR A 1 84 ? 14.428 -3.455 -11.522 1.00 89.00 84 THR A O 1
ATOM 639 N N . GLY A 1 85 ? 12.760 -4.804 -10.836 1.00 92.50 85 GLY A N 1
ATOM 640 C CA . GLY A 1 85 ? 11.828 -3.749 -10.452 1.00 92.50 85 GLY A CA 1
ATOM 641 C C . GLY A 1 85 ? 11.856 -3.427 -8.955 1.00 92.50 85 GLY A C 1
ATOM 642 O O . GLY A 1 85 ? 12.726 -3.904 -8.225 1.00 92.50 85 GLY A O 1
ATOM 643 N N . ALA A 1 86 ? 10.853 -2.671 -8.510 1.00 96.50 86 ALA A N 1
ATOM 644 C CA . ALA A 1 86 ? 10.499 -2.510 -7.100 1.00 96.50 86 ALA A CA 1
ATOM 645 C C . ALA A 1 86 ? 9.184 -3.263 -6.857 1.00 96.50 86 ALA A C 1
ATOM 647 O O . ALA A 1 86 ? 8.134 -2.864 -7.365 1.00 96.50 86 ALA A O 1
ATOM 648 N N . VAL A 1 87 ? 9.255 -4.399 -6.162 1.00 97.81 87 VAL A N 1
ATOM 649 C CA . VAL A 1 87 ? 8.133 -5.340 -6.040 1.00 97.81 87 VAL A CA 1
ATOM 650 C C . VAL A 1 87 ? 8.076 -5.901 -4.628 1.00 97.81 87 VAL A C 1
ATOM 652 O O . VAL A 1 87 ? 9.054 -6.476 -4.140 1.00 97.81 87 VAL A O 1
ATOM 655 N N . GLY A 1 88 ? 6.917 -5.797 -3.990 1.00 98.31 88 GLY A N 1
ATOM 656 C CA . GLY A 1 88 ? 6.742 -6.291 -2.636 1.00 98.31 88 GLY A CA 1
ATOM 657 C C . GLY A 1 88 ? 5.327 -6.144 -2.108 1.00 98.31 88 GLY A C 1
ATOM 658 O O . GLY A 1 88 ? 4.391 -5.781 -2.817 1.00 98.31 88 GLY A O 1
ATOM 659 N N . VAL A 1 89 ? 5.194 -6.455 -0.827 1.00 98.75 89 VAL A N 1
ATOM 660 C CA . VAL A 1 89 ? 3.999 -6.202 -0.031 1.00 98.75 89 VAL A 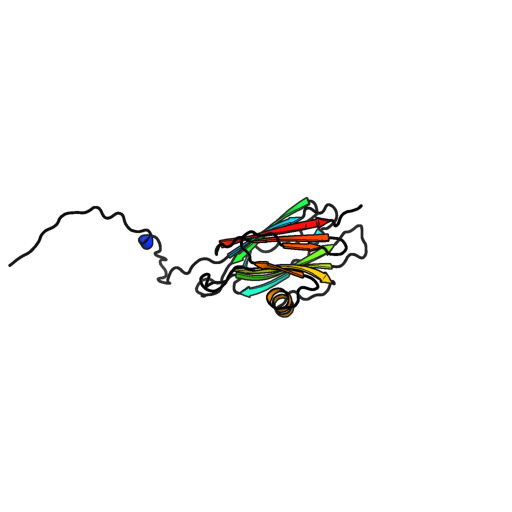CA 1
ATOM 661 C C . VAL A 1 89 ? 4.438 -5.563 1.275 1.00 98.75 89 VAL A C 1
ATOM 663 O O . VAL A 1 89 ? 5.485 -5.904 1.833 1.00 98.75 89 VAL A O 1
ATOM 666 N N . PHE A 1 90 ? 3.652 -4.615 1.757 1.00 98.69 90 PHE A N 1
ATOM 667 C CA . PHE A 1 90 ? 3.786 -4.119 3.112 1.00 98.69 90 PHE A CA 1
ATOM 668 C C . PHE A 1 90 ? 2.462 -4.218 3.845 1.00 98.69 90 PHE A C 1
ATOM 670 O O . PHE A 1 90 ? 1.394 -4.255 3.236 1.00 98.69 90 PHE A O 1
ATOM 677 N N . THR A 1 91 ? 2.548 -4.272 5.165 1.00 98.38 91 THR A N 1
ATOM 678 C CA . THR A 1 91 ? 1.386 -4.389 6.031 1.00 98.38 91 THR A CA 1
ATOM 679 C C . THR A 1 91 ? 1.463 -3.406 7.181 1.00 98.38 91 THR A C 1
ATOM 681 O O . THR A 1 91 ? 2.560 -3.087 7.642 1.00 98.38 91 THR A O 1
ATOM 684 N N . TYR A 1 92 ? 0.301 -3.003 7.677 1.00 97.81 92 TYR A N 1
ATOM 685 C CA . TYR A 1 92 ? 0.124 -2.329 8.956 1.00 97.81 92 TYR A CA 1
ATOM 686 C C . TYR A 1 92 ? -0.932 -3.062 9.771 1.00 97.81 92 TYR A C 1
ATOM 688 O O . TYR A 1 92 ? -1.978 -3.425 9.233 1.00 97.81 92 TYR A O 1
ATOM 696 N N . ASP A 1 93 ? -0.689 -3.209 11.067 1.00 95.00 93 ASP A N 1
ATOM 697 C CA . ASP A 1 93 ? -1.754 -3.529 12.009 1.00 95.00 93 ASP A CA 1
ATOM 698 C C . ASP A 1 93 ? -2.666 -2.297 12.106 1.00 95.00 93 ASP A C 1
ATOM 700 O O . ASP A 1 93 ? -2.178 -1.172 12.274 1.00 95.00 93 ASP A O 1
ATOM 704 N N . ILE A 1 94 ? -3.976 -2.498 11.979 1.00 93.19 94 ILE A N 1
ATOM 705 C CA . ILE A 1 94 ? -4.983 -1.448 12.140 1.00 93.19 94 ILE A CA 1
ATOM 706 C C . ILE A 1 94 ? -5.712 -1.665 13.462 1.00 93.19 94 ILE A C 1
ATOM 708 O O . ILE A 1 94 ? -6.241 -2.744 13.711 1.00 93.19 94 ILE A O 1
ATOM 712 N N . SER A 1 95 ? -5.726 -0.643 14.314 1.00 89.38 95 SER A N 1
ATOM 713 C CA . SER A 1 95 ? -6.365 -0.717 15.629 1.00 89.38 95 SER A CA 1
ATOM 714 C C . SER A 1 95 ? -7.108 0.568 15.966 1.00 89.38 95 SER A C 1
ATOM 716 O O . SER A 1 95 ? -6.743 1.658 15.519 1.00 89.38 95 SER A O 1
ATOM 718 N N . ASN A 1 96 ? -8.165 0.434 16.763 1.00 86.06 96 ASN A N 1
ATOM 719 C CA . ASN A 1 96 ? -8.882 1.547 17.372 1.00 86.06 96 ASN A CA 1
ATOM 720 C C . ASN A 1 96 ? -8.825 1.356 18.896 1.00 86.06 96 ASN A C 1
ATOM 722 O O . ASN A 1 96 ? -9.314 0.339 19.375 1.00 86.06 96 ASN A O 1
ATOM 726 N N . PRO A 1 97 ? -8.248 2.297 19.663 1.00 75.25 97 PRO A N 1
ATOM 727 C CA . PRO A 1 97 ? -8.122 2.162 21.115 1.00 75.25 97 PRO A CA 1
ATOM 728 C C . PRO A 1 97 ? -9.469 2.100 21.854 1.00 75.25 97 PRO A C 1
ATOM 730 O O . PRO A 1 97 ? -9.503 1.623 22.983 1.00 75.25 97 PRO A O 1
ATOM 733 N N . ASP A 1 98 ? -10.558 2.568 21.237 1.00 76.50 98 ASP A N 1
ATOM 734 C CA . ASP A 1 98 ? -11.912 2.499 21.799 1.00 76.50 98 ASP A CA 1
ATOM 735 C C . ASP A 1 98 ? -12.623 1.168 21.475 1.00 76.50 98 ASP A C 1
ATOM 737 O O . ASP A 1 98 ? -13.651 0.849 22.074 1.00 76.50 98 ASP A O 1
ATOM 741 N N . LEU A 1 99 ? -12.092 0.385 20.527 1.00 71.75 99 LEU A N 1
ATOM 742 C CA . LEU A 1 99 ? -12.574 -0.949 20.172 1.00 71.75 99 LEU A CA 1
ATOM 743 C C . LEU A 1 99 ? -11.548 -1.975 20.660 1.00 71.75 99 LEU A C 1
ATOM 745 O O . LEU A 1 99 ? -10.608 -2.302 19.941 1.00 71.75 99 LEU A O 1
ATOM 749 N N . ASP A 1 100 ? -11.763 -2.495 21.870 1.00 60.44 100 ASP A N 1
ATOM 750 C CA . ASP A 1 100 ? -10.846 -3.405 22.587 1.00 60.44 100 ASP A CA 1
ATOM 751 C C . ASP A 1 100 ? -10.439 -4.674 21.791 1.00 60.44 100 ASP A C 1
ATOM 753 O O . ASP A 1 100 ? -9.466 -5.326 22.154 1.00 60.44 100 ASP A O 1
ATOM 757 N N . ASP A 1 101 ? -11.139 -5.003 20.694 1.00 62.69 101 ASP A N 1
ATOM 758 C CA . ASP A 1 101 ? -10.980 -6.246 19.921 1.00 62.69 101 ASP A CA 1
ATOM 759 C C . ASP A 1 101 ? -10.816 -6.056 18.391 1.00 62.69 101 ASP A C 1
ATOM 761 O O . ASP A 1 101 ? -10.811 -7.049 17.656 1.00 62.69 101 ASP A O 1
ATOM 765 N N . TYR A 1 102 ? -10.689 -4.829 17.848 1.00 65.50 102 TYR A N 1
ATOM 766 C CA . TYR A 1 102 ? -10.466 -4.696 16.394 1.00 65.50 102 TYR A CA 1
ATOM 767 C C . TYR A 1 102 ? -8.999 -4.937 16.026 1.00 65.50 102 TYR A C 1
ATOM 769 O O . TYR A 1 102 ? -8.174 -4.023 16.037 1.00 65.50 102 TYR A O 1
ATOM 777 N N . ASP A 1 103 ? -8.708 -6.191 15.682 1.00 78.00 103 ASP A N 1
ATOM 778 C CA . ASP A 1 103 ? -7.373 -6.705 15.397 1.00 78.00 103 ASP A CA 1
ATOM 779 C C . ASP A 1 103 ? -7.296 -7.212 13.946 1.00 78.00 103 ASP A C 1
ATOM 781 O O . ASP A 1 103 ? -7.514 -8.390 13.655 1.00 78.00 103 ASP A O 1
ATOM 785 N N . HIS A 1 104 ? -6.988 -6.307 13.017 1.00 92.19 104 HIS A N 1
ATOM 786 C CA . HIS A 1 104 ? -6.836 -6.625 11.594 1.00 92.19 104 HIS A CA 1
ATOM 787 C C . HIS A 1 104 ? -5.516 -6.092 11.040 1.00 92.19 104 HIS A C 1
ATOM 789 O O . HIS A 1 104 ? -4.808 -5.305 11.671 1.00 92.19 104 HIS A O 1
ATOM 795 N N . VAL A 1 105 ? -5.188 -6.527 9.827 1.00 95.75 105 VAL A N 1
ATOM 796 C CA . VAL A 1 105 ? -3.991 -6.122 9.096 1.00 95.75 105 VAL A CA 1
ATOM 797 C C . VAL A 1 105 ? -4.400 -5.561 7.745 1.00 95.75 105 VAL A C 1
ATOM 799 O O . VAL A 1 105 ? -4.991 -6.258 6.924 1.00 95.75 105 VAL A O 1
ATOM 802 N N . VAL A 1 106 ? -4.041 -4.308 7.486 1.00 97.50 106 VAL A N 1
ATOM 803 C CA . VAL A 1 106 ? -4.102 -3.739 6.138 1.00 97.50 106 VAL A CA 1
ATOM 804 C C . VAL A 1 106 ? -2.868 -4.205 5.383 1.00 97.50 106 VAL A C 1
ATOM 806 O O . VAL A 1 106 ? -1.747 -3.976 5.839 1.00 97.50 106 VAL A O 1
ATOM 809 N N . ALA A 1 107 ? -3.058 -4.832 4.225 1.00 98.38 107 ALA A N 1
ATOM 810 C CA . ALA A 1 107 ? -1.973 -5.230 3.337 1.00 98.38 107 ALA A CA 1
ATOM 811 C C . ALA A 1 107 ? -2.049 -4.465 2.015 1.00 98.38 107 ALA A C 1
ATOM 813 O O . ALA A 1 107 ? -3.121 -4.312 1.428 1.00 98.38 107 ALA A O 1
ATOM 814 N N . VAL A 1 108 ? -0.891 -4.010 1.540 1.00 98.69 108 VAL A N 1
ATOM 815 C CA . VAL A 1 108 ? -0.742 -3.290 0.277 1.00 98.69 108 VAL A CA 1
ATOM 816 C C . VAL A 1 108 ? 0.378 -3.932 -0.530 1.00 98.69 108 VAL A C 1
ATOM 818 O O . VAL A 1 108 ? 1.547 -3.915 -0.139 1.00 98.69 108 VAL A O 1
ATOM 821 N N . MET A 1 109 ? 0.016 -4.502 -1.673 1.00 98.62 109 MET A N 1
ATOM 822 C CA . MET A 1 109 ? 0.940 -5.048 -2.660 1.00 98.62 109 MET A CA 1
ATOM 823 C C . MET A 1 109 ? 1.247 -3.986 -3.712 1.00 98.62 109 MET A C 1
ATOM 825 O O . MET A 1 109 ? 0.351 -3.278 -4.172 1.00 98.62 109 MET A O 1
ATOM 829 N N . TYR A 1 110 ? 2.514 -3.896 -4.103 1.00 98.38 110 TYR A N 1
ATOM 830 C CA . TYR A 1 110 ? 2.970 -3.038 -5.187 1.00 98.38 110 TYR A CA 1
ATOM 831 C C . TYR A 1 110 ? 3.920 -3.806 -6.107 1.00 98.38 110 TYR A C 1
ATOM 833 O O . TYR A 1 110 ? 4.776 -4.578 -5.663 1.00 98.38 110 TYR A O 1
ATOM 841 N N . SER A 1 111 ? 3.791 -3.571 -7.409 1.00 97.75 111 SER A N 1
ATOM 842 C CA . SER A 1 111 ? 4.663 -4.158 -8.418 1.00 97.75 111 SER A CA 1
ATOM 843 C C . SER A 1 111 ? 4.971 -3.143 -9.508 1.00 97.75 111 SER A C 1
ATOM 845 O O . SER A 1 111 ? 4.101 -2.777 -10.295 1.00 97.75 111 SER A O 1
ATOM 847 N N . VAL A 1 112 ? 6.226 -2.695 -9.548 1.00 97.06 112 VAL A N 1
ATOM 848 C CA . VAL A 1 112 ? 6.772 -1.825 -10.594 1.00 97.06 112 VAL A CA 1
ATOM 849 C C . VAL A 1 112 ? 7.854 -2.612 -11.337 1.00 97.06 112 VAL A C 1
ATOM 851 O O . VAL A 1 112 ? 8.996 -2.667 -10.868 1.00 97.06 112 VAL A O 1
ATOM 854 N N . PRO A 1 113 ? 7.527 -3.283 -12.457 1.00 94.12 113 PRO A N 1
ATOM 855 C CA . PRO A 1 113 ? 8.456 -4.164 -13.155 1.00 94.12 113 PRO A CA 1
ATOM 856 C C . PRO A 1 113 ? 9.577 -3.393 -13.868 1.00 94.12 113 PRO A C 1
ATOM 858 O O . PRO A 1 113 ? 9.448 -2.221 -14.228 1.00 94.12 113 PRO A O 1
ATOM 861 N N . PHE A 1 114 ? 10.691 -4.084 -14.124 1.00 88.25 114 PHE A N 1
ATOM 862 C CA . PHE A 1 114 ? 11.798 -3.533 -14.908 1.00 88.25 114 PHE A CA 1
ATOM 863 C C . PHE A 1 114 ? 11.392 -3.300 -16.370 1.00 88.25 114 PHE A C 1
ATOM 865 O O . PHE A 1 114 ? 11.470 -2.169 -16.863 1.00 88.25 114 PHE A O 1
ATOM 872 N N . ASP A 1 115 ? 10.924 -4.357 -17.041 1.00 82.62 115 ASP A N 1
ATOM 873 C CA . ASP A 1 115 ? 10.527 -4.313 -18.447 1.00 82.62 115 ASP A CA 1
ATOM 874 C C . ASP A 1 115 ? 9.066 -3.881 -18.603 1.00 82.62 115 ASP A C 1
ATOM 876 O O . ASP A 1 115 ? 8.130 -4.650 -18.383 1.00 82.62 115 ASP A O 1
ATOM 880 N N . ARG A 1 116 ? 8.893 -2.623 -19.004 1.00 80.00 116 ARG A N 1
ATOM 881 C CA . ARG A 1 116 ? 7.592 -1.982 -19.215 1.00 80.00 116 ARG A CA 1
ATOM 882 C C . ARG A 1 116 ? 6.991 -2.271 -20.593 1.00 80.00 116 ARG A C 1
ATOM 884 O O . ARG A 1 116 ? 5.840 -1.926 -20.815 1.00 80.00 116 ARG A O 1
ATOM 891 N N . ASN A 1 117 ? 7.738 -2.889 -21.512 1.00 75.69 117 ASN A N 1
ATOM 892 C CA . ASN A 1 117 ? 7.195 -3.272 -22.822 1.00 75.69 117 ASN A CA 1
ATOM 893 C C . ASN A 1 117 ? 6.299 -4.510 -22.723 1.00 75.69 117 ASN A C 1
ATOM 895 O O . ASN A 1 117 ? 5.465 -4.739 -23.594 1.00 75.69 117 ASN A O 1
ATOM 899 N N . VAL A 1 118 ? 6.510 -5.321 -21.681 1.00 78.94 118 VAL A N 1
ATOM 900 C CA . VAL A 1 118 ? 5.832 -6.609 -21.486 1.00 78.94 118 VAL A CA 1
ATOM 901 C C . VAL A 1 118 ? 4.972 -6.615 -20.220 1.00 78.94 118 VAL A C 1
ATOM 903 O O . VAL A 1 118 ? 3.980 -7.338 -20.174 1.00 78.94 118 VAL A O 1
ATOM 906 N N . TYR A 1 119 ? 5.315 -5.809 -19.206 1.00 86.50 119 TYR A N 1
ATOM 907 C CA . TYR A 1 119 ? 4.636 -5.829 -17.910 1.00 86.50 119 TYR A CA 1
ATOM 908 C C . TYR A 1 119 ? 4.143 -4.452 -17.447 1.00 86.50 119 TYR A C 1
ATOM 910 O O . TYR A 1 119 ? 4.896 -3.472 -17.397 1.00 86.50 119 TYR A O 1
ATOM 918 N N . SER A 1 120 ? 2.888 -4.427 -17.000 1.00 93.19 120 SER A N 1
ATOM 919 C CA . SER A 1 120 ? 2.237 -3.279 -16.364 1.00 93.19 120 SER A CA 1
ATOM 920 C C . SER A 1 120 ? 2.535 -3.177 -14.866 1.00 93.19 120 SER A C 1
ATOM 922 O O . SER A 1 120 ? 3.022 -4.122 -14.243 1.00 93.19 120 SER A O 1
ATOM 924 N N . ASN A 1 121 ? 2.259 -2.005 -14.284 1.00 97.06 121 ASN A N 1
ATOM 925 C CA . ASN A 1 121 ? 2.322 -1.820 -12.839 1.00 97.06 121 ASN A CA 1
ATOM 926 C C . ASN A 1 121 ? 1.101 -2.501 -12.225 1.00 97.06 121 ASN A C 1
ATOM 928 O O . ASN A 1 121 ? 0.049 -2.545 -12.860 1.00 97.06 121 ASN A O 1
ATOM 932 N N . TRP A 1 122 ? 1.224 -2.995 -11.000 1.00 97.88 122 TRP A N 1
ATOM 933 C CA . TRP A 1 122 ? 0.104 -3.589 -10.274 1.00 97.88 122 TRP A CA 1
ATOM 934 C C . TRP A 1 122 ? 0.080 -3.105 -8.836 1.00 97.88 122 TRP A C 1
ATOM 936 O O . TRP A 1 122 ? 1.124 -2.978 -8.193 1.00 97.88 122 TRP A O 1
ATOM 946 N N . VAL A 1 123 ? -1.129 -2.869 -8.343 1.00 98.44 123 VAL A N 1
ATOM 947 C CA . VAL A 1 123 ? -1.410 -2.543 -6.950 1.00 98.44 123 VAL A CA 1
ATOM 948 C C . VAL A 1 123 ? -2.492 -3.482 -6.437 1.00 98.44 123 VAL A C 1
ATOM 950 O O . VAL A 1 123 ? -3.440 -3.791 -7.155 1.00 98.44 123 VAL A O 1
ATOM 953 N N . GLY A 1 124 ? -2.347 -3.947 -5.202 1.00 98.19 124 GLY A N 1
ATOM 954 C CA . GLY A 1 124 ? -3.380 -4.704 -4.502 1.00 98.19 124 GLY A CA 1
ATOM 955 C C . GLY A 1 124 ? -3.572 -4.169 -3.096 1.00 98.19 124 GLY A C 1
ATOM 956 O O . GLY A 1 124 ? -2.594 -3.811 -2.444 1.00 98.19 124 GLY A O 1
ATOM 957 N N . VAL A 1 125 ? -4.813 -4.126 -2.625 1.00 98.62 125 VAL A N 1
ATOM 958 C CA . VAL A 1 125 ? -5.163 -3.702 -1.266 1.00 98.62 125 VAL A CA 1
ATOM 959 C C . VAL A 1 1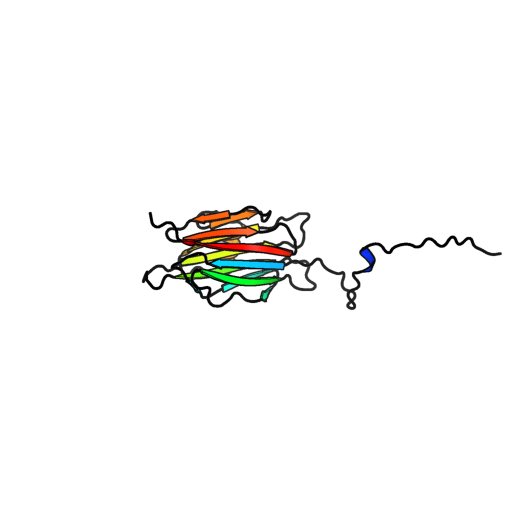25 ? -6.162 -4.665 -0.652 1.00 98.62 125 VAL A C 1
ATOM 961 O O . VAL A 1 125 ? -7.071 -5.140 -1.330 1.00 98.62 125 VAL A O 1
ATOM 964 N N . GLY A 1 126 ? -5.994 -4.961 0.630 1.00 97.88 126 GLY A N 1
ATOM 965 C CA . GLY A 1 126 ? -6.899 -5.842 1.356 1.00 97.88 126 GLY A CA 1
ATOM 966 C C . GLY A 1 126 ? -6.806 -5.663 2.860 1.00 97.88 126 GLY A C 1
ATOM 967 O O . GLY A 1 126 ? -5.870 -5.040 3.372 1.00 97.88 126 GLY A O 1
ATOM 968 N N . ILE A 1 127 ? -7.788 -6.230 3.550 1.00 96.38 127 ILE A N 1
ATOM 969 C CA . ILE A 1 127 ? -7.859 -6.274 5.008 1.00 96.38 127 ILE A CA 1
ATOM 970 C C . ILE A 1 127 ? -7.914 -7.746 5.403 1.00 96.38 127 ILE A C 1
ATOM 972 O O . ILE A 1 127 ? -8.768 -8.497 4.942 1.00 96.38 127 ILE A O 1
ATOM 976 N N . PHE A 1 128 ? -6.965 -8.156 6.233 1.00 95.38 128 PHE A N 1
ATOM 977 C CA . PHE A 1 128 ? -6.745 -9.536 6.641 1.00 95.38 128 PHE A CA 1
ATOM 978 C C . PHE A 1 128 ? -6.899 -9.671 8.154 1.00 95.38 128 PHE A C 1
ATOM 980 O O . PHE A 1 128 ? -6.728 -8.702 8.898 1.00 95.38 128 PHE A O 1
ATOM 987 N N . GLU A 1 129 ? -7.162 -10.890 8.617 1.00 91.38 129 GLU A N 1
ATOM 988 C CA . GLU A 1 129 ? -7.10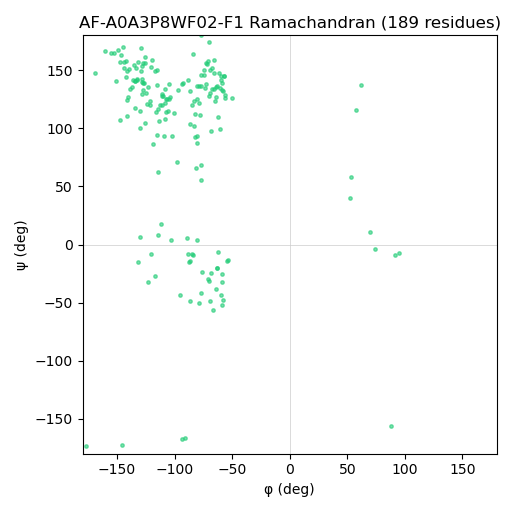8 -11.210 10.042 1.00 91.38 129 GLU A CA 1
ATOM 989 C C . GLU A 1 129 ? -5.696 -10.980 10.605 1.00 91.38 129 GLU A C 1
ATOM 991 O O . GLU A 1 129 ? -4.674 -11.182 9.930 1.00 91.38 129 GLU A O 1
ATOM 996 N N . LYS A 1 130 ? -5.626 -10.577 11.876 1.00 87.88 130 LYS A N 1
ATOM 997 C CA . LYS A 1 130 ? -4.347 -10.417 12.568 1.00 87.88 130 LYS A CA 1
ATOM 998 C C . LYS A 1 130 ? -3.562 -11.722 12.620 1.00 87.88 130 LYS A C 1
ATOM 1000 O O . LYS A 1 130 ? -4.095 -12.813 12.782 1.00 87.88 130 LYS A O 1
ATOM 1005 N N . GLY A 1 131 ? -2.243 -11.584 12.521 1.00 85.50 131 GLY A N 1
ATOM 1006 C CA . GLY A 1 131 ? -1.314 -12.712 12.532 1.00 85.50 131 GLY A CA 1
ATOM 1007 C C . GLY A 1 131 ? -0.918 -13.199 11.142 1.00 85.50 131 GLY A C 1
ATOM 1008 O O . GLY A 1 131 ? 0.025 -13.988 11.048 1.00 85.50 131 GLY A O 1
ATOM 1009 N N . ILE A 1 132 ? -1.536 -12.684 10.070 1.00 93.31 132 ILE A N 1
ATOM 1010 C CA . ILE A 1 132 ? -1.047 -12.934 8.713 1.00 93.31 132 ILE A CA 1
ATOM 1011 C C . ILE A 1 132 ? 0.433 -12.493 8.603 1.00 93.31 132 ILE A C 1
ATOM 1013 O O . ILE A 1 132 ? 0.796 -11.373 8.993 1.00 93.31 132 ILE A O 1
ATOM 1017 N N . PRO A 1 133 ? 1.351 -13.368 8.154 1.00 95.88 133 PRO A N 1
ATOM 1018 C CA . PRO A 1 133 ? 2.746 -12.993 7.994 1.00 95.88 133 PRO A CA 1
ATOM 1019 C C . PRO A 1 133 ? 2.916 -12.086 6.771 1.00 95.88 133 PRO A C 1
ATOM 1021 O O . PRO A 1 133 ? 2.411 -12.370 5.690 1.00 95.88 133 PRO A O 1
ATOM 1024 N N . CYS A 1 134 ? 3.683 -11.006 6.928 1.00 97.88 134 CYS A N 1
ATOM 1025 C CA . CYS A 1 134 ? 4.149 -10.205 5.798 1.00 97.88 134 CYS A CA 1
ATOM 1026 C C . CYS A 1 134 ? 5.358 -10.908 5.167 1.00 97.88 134 CYS A C 1
ATOM 1028 O O . CYS A 1 134 ? 6.498 -10.706 5.593 1.00 97.88 134 CYS A O 1
ATOM 1030 N N . ASP A 1 135 ? 5.093 -11.816 4.228 1.00 98.25 135 ASP A N 1
ATOM 1031 C CA . ASP A 1 135 ? 6.095 -12.677 3.605 1.00 98.25 135 ASP A CA 1
ATOM 1032 C C . ASP A 1 135 ? 5.791 -12.983 2.122 1.00 98.25 135 ASP A C 1
ATOM 1034 O O . ASP A 1 135 ? 4.880 -12.424 1.502 1.00 98.25 135 ASP A O 1
ATOM 1038 N N . GLN A 1 136 ? 6.579 -13.894 1.544 1.00 98.00 136 GLN A N 1
ATOM 1039 C CA . GLN A 1 136 ? 6.419 -14.359 0.166 1.00 98.00 136 GLN A CA 1
ATOM 1040 C C . GLN A 1 136 ? 5.044 -14.991 -0.098 1.00 98.00 136 GLN A C 1
ATOM 1042 O O . GLN A 1 136 ? 4.545 -14.900 -1.221 1.00 98.00 136 GLN A O 1
ATOM 1047 N N . SER A 1 137 ? 4.442 -15.638 0.900 1.00 97.69 137 SER A N 1
ATOM 1048 C CA . SER A 1 137 ? 3.140 -16.293 0.770 1.00 97.69 137 SER A CA 1
ATOM 1049 C C . SER A 1 137 ? 2.046 -15.246 0.607 1.00 97.69 137 SER A C 1
ATOM 1051 O O . SER A 1 137 ? 1.275 -15.330 -0.347 1.00 97.69 137 SER A O 1
ATOM 1053 N N . LEU A 1 138 ? 2.039 -14.215 1.462 1.00 98.25 138 LEU A N 1
ATOM 1054 C CA . LEU A 1 138 ? 1.109 -13.088 1.335 1.00 98.25 138 LEU A CA 1
ATOM 1055 C C . LEU A 1 138 ? 1.284 -12.368 -0.007 1.00 98.25 138 LEU A C 1
ATOM 1057 O O . LEU A 1 138 ? 0.299 -12.079 -0.684 1.00 98.25 138 LEU A O 1
ATOM 1061 N N . PHE A 1 139 ? 2.532 -12.141 -0.434 1.00 98.31 139 PHE A N 1
ATOM 1062 C CA . PHE A 1 139 ? 2.798 -11.555 -1.747 1.00 98.31 139 PHE A CA 1
ATOM 1063 C C . PHE A 1 139 ? 2.186 -12.389 -2.882 1.00 98.31 139 PHE A C 1
ATOM 1065 O O . PHE A 1 139 ? 1.519 -11.839 -3.754 1.00 98.31 139 PHE A O 1
ATOM 1072 N N . ASN A 1 140 ? 2.389 -13.710 -2.879 1.00 97.50 140 ASN A N 1
ATOM 1073 C CA . ASN A 1 140 ? 1.862 -14.589 -3.925 1.00 97.50 140 ASN A CA 1
ATOM 1074 C C . ASN A 1 140 ? 0.327 -14.606 -3.939 1.00 97.50 140 ASN A C 1
ATOM 1076 O O . ASN A 1 140 ? -0.263 -14.601 -5.018 1.00 97.50 140 ASN A O 1
ATOM 1080 N N . ILE A 1 141 ? -0.308 -14.584 -2.761 1.00 97.06 141 ILE A N 1
ATOM 1081 C CA . ILE A 1 141 ? -1.768 -14.482 -2.631 1.00 97.06 141 ILE A CA 1
ATOM 1082 C C . ILE A 1 141 ? -2.262 -13.195 -3.293 1.00 97.06 141 ILE A C 1
ATOM 1084 O O . ILE A 1 141 ? -3.125 -13.255 -4.160 1.00 97.06 141 ILE A O 1
ATOM 1088 N N . MET A 1 142 ? -1.686 -12.040 -2.951 1.00 98.31 142 MET A N 1
ATOM 1089 C CA . MET A 1 142 ? -2.153 -10.761 -3.497 1.00 98.31 142 MET A CA 1
ATOM 1090 C C . MET A 1 142 ? -1.825 -10.587 -4.990 1.00 98.31 142 MET A C 1
ATOM 1092 O O . MET A 1 142 ? -2.572 -9.935 -5.720 1.00 98.31 142 MET A O 1
ATOM 1096 N N . TYR A 1 143 ? -0.713 -11.156 -5.462 1.00 97.25 143 TYR A N 1
ATOM 1097 C CA . TYR A 1 143 ? -0.273 -11.004 -6.849 1.00 97.25 143 TYR A CA 1
ATOM 1098 C C . TYR A 1 143 ? -1.041 -11.919 -7.815 1.00 97.25 143 TYR A C 1
ATOM 1100 O O . TYR A 1 143 ? -1.596 -11.420 -8.789 1.00 97.25 143 TYR A O 1
ATOM 1108 N N . ASP A 1 144 ? -1.147 -13.217 -7.508 1.00 94.81 144 ASP A N 1
ATOM 1109 C CA . ASP A 1 144 ? -1.711 -14.229 -8.421 1.00 94.81 144 ASP A CA 1
ATOM 1110 C C . ASP A 1 144 ? -2.938 -14.973 -7.853 1.00 94.81 144 ASP A C 1
ATOM 1112 O O . ASP A 1 144 ? -3.576 -15.750 -8.564 1.00 94.81 144 ASP A O 1
ATOM 1116 N N . GLY A 1 145 ? -3.279 -14.772 -6.576 1.00 94.38 145 GLY A N 1
ATOM 1117 C CA . GLY A 1 145 ? -4.375 -15.474 -5.898 1.00 94.38 145 GLY A CA 1
ATOM 1118 C C . GLY A 1 145 ? -5.777 -14.964 -6.247 1.00 94.38 145 GLY A C 1
ATOM 1119 O O . GLY A 1 145 ? -5.943 -14.037 -7.049 1.00 94.38 145 GLY A O 1
ATOM 1120 N N . SER A 1 146 ? -6.789 -15.592 -5.639 1.00 94.38 146 SER A N 1
ATOM 1121 C CA . SER A 1 146 ? -8.198 -15.193 -5.732 1.00 94.38 146 SER A CA 1
ATOM 1122 C C . SER A 1 146 ? -8.497 -13.979 -4.850 1.00 94.38 146 SER A C 1
ATOM 1124 O O . SER A 1 146 ? -8.054 -13.900 -3.708 1.00 94.38 146 SER A O 1
ATOM 1126 N N . GLU A 1 147 ? -9.254 -13.030 -5.395 1.00 93.19 147 GLU A N 1
ATOM 1127 C CA . GLU A 1 147 ? -9.596 -11.748 -4.766 1.00 93.19 147 GLU A CA 1
ATOM 1128 C C . GLU A 1 147 ? -10.769 -11.892 -3.780 1.00 93.19 147 GLU A C 1
ATOM 1130 O O . GLU A 1 147 ? -11.862 -11.383 -4.015 1.00 93.19 147 GLU A O 1
ATOM 1135 N N . ASP A 1 148 ? -10.553 -12.637 -2.691 1.00 91.12 148 ASP A N 1
ATOM 1136 C CA . ASP A 1 148 ? -11.580 -12.878 -1.663 1.00 91.12 148 ASP A CA 1
ATOM 1137 C C . ASP A 1 148 ? -11.465 -11.892 -0.484 1.00 91.12 148 ASP A C 1
ATOM 1139 O O . ASP A 1 148 ? -12.460 -11.350 -0.009 1.00 91.12 148 ASP A O 1
ATOM 1143 N N . THR A 1 149 ? -10.238 -11.637 -0.016 1.00 93.38 149 THR A N 1
ATOM 1144 C CA . THR A 1 149 ? -9.921 -10.744 1.124 1.00 93.38 149 THR A CA 1
ATOM 1145 C C . THR A 1 149 ? -9.126 -9.503 0.706 1.00 93.38 149 THR A C 1
ATOM 1147 O O . THR A 1 149 ? -8.594 -8.759 1.532 1.00 93.38 149 THR A O 1
ATOM 1150 N N . PHE A 1 150 ? -8.974 -9.314 -0.601 1.00 97.94 150 PHE A N 1
ATOM 1151 C CA . PHE A 1 150 ? -8.269 -8.200 -1.212 1.00 97.94 150 PHE A CA 1
ATOM 1152 C C . PHE A 1 150 ? -8.802 -7.988 -2.627 1.00 97.94 150 PHE A C 1
ATOM 1154 O O . PHE A 1 150 ? -9.428 -8.873 -3.202 1.00 97.94 150 PHE A O 1
ATOM 1161 N N . VAL A 1 151 ? -8.487 -6.836 -3.203 1.00 98.12 151 VAL A N 1
ATOM 1162 C CA . VAL A 1 151 ? -8.687 -6.535 -4.623 1.00 98.12 151 VAL A CA 1
ATOM 1163 C C . VAL A 1 151 ? -7.393 -5.992 -5.218 1.00 98.12 151 VAL A C 1
ATOM 1165 O O . VAL A 1 151 ? -6.599 -5.351 -4.523 1.00 98.12 151 VAL A O 1
ATOM 1168 N N . ARG A 1 152 ? -7.158 -6.239 -6.506 1.00 97.56 152 ARG A N 1
ATOM 1169 C CA . ARG A 1 152 ? -6.016 -5.716 -7.257 1.00 97.56 152 ARG A CA 1
ATOM 1170 C C . ARG A 1 152 ? -6.455 -5.028 -8.540 1.00 97.56 152 ARG A C 1
ATOM 1172 O O . ARG A 1 152 ? -7.476 -5.338 -9.142 1.00 97.56 152 ARG A O 1
ATOM 1179 N N . ALA A 1 153 ? -5.634 -4.087 -8.978 1.00 96.94 153 ALA A N 1
ATOM 1180 C CA . ALA A 1 153 ? -5.823 -3.383 -10.231 1.00 96.94 153 ALA A CA 1
ATOM 1181 C C . ALA A 1 153 ? -4.481 -3.095 -10.899 1.00 96.94 153 ALA A C 1
ATOM 1183 O O . ALA A 1 153 ? -3.424 -3.027 -10.260 1.00 96.94 153 ALA A O 1
ATOM 1184 N N . GLU A 1 154 ? -4.542 -2.899 -12.210 1.00 96.81 154 GLU A N 1
ATOM 1185 C CA . GLU A 1 154 ? -3.421 -2.372 -12.968 1.00 96.81 154 GLU A CA 1
ATOM 1186 C C . GLU A 1 154 ? -3.138 -0.922 -12.537 1.00 96.81 154 GLU A C 1
ATOM 1188 O O . GLU A 1 154 ? -4.042 -0.092 -12.426 1.00 96.81 154 GLU A O 1
ATOM 1193 N N . GLY A 1 155 ? -1.866 -0.605 -12.302 1.00 95.06 155 GLY A N 1
ATOM 1194 C CA . GLY A 1 155 ? -1.388 0.719 -11.918 1.00 95.06 155 GLY A CA 1
ATOM 1195 C C . GLY A 1 155 ? -1.340 1.673 -13.106 1.00 95.06 155 GLY A C 1
ATOM 1196 O O . GLY A 1 155 ? -0.262 2.036 -13.561 1.00 95.06 155 GLY A O 1
ATOM 1197 N N . ASN A 1 156 ? -2.509 2.048 -13.618 1.00 94.94 156 ASN A N 1
ATOM 1198 C CA . ASN A 1 156 ? -2.695 2.987 -14.730 1.00 94.94 156 ASN A CA 1
ATOM 1199 C C . ASN A 1 156 ? -3.357 4.310 -14.292 1.00 94.94 156 ASN A C 1
ATOM 1201 O O . ASN A 1 156 ? -3.885 5.062 -15.106 1.00 94.94 156 ASN A O 1
ATOM 1205 N N . GLY A 1 157 ? -3.346 4.586 -12.987 1.00 93.12 157 GLY A N 1
ATOM 1206 C CA . GLY A 1 157 ? -4.024 5.714 -12.350 1.00 93.12 157 GLY A CA 1
ATOM 1207 C C . GLY A 1 157 ? -5.442 5.405 -11.865 1.00 93.12 157 GLY A C 1
ATOM 1208 O O . GLY A 1 157 ? -6.017 6.224 -11.150 1.00 93.12 157 GLY A O 1
ATOM 1209 N N . SER A 1 158 ? -6.001 4.239 -12.202 1.00 91.81 158 SER A N 1
ATOM 1210 C CA . SER A 1 158 ? -7.304 3.812 -11.681 1.00 91.81 158 SER A CA 1
ATOM 1211 C C . SER A 1 158 ? -7.255 3.562 -10.172 1.00 91.81 158 SER A C 1
ATOM 1213 O O . SER A 1 158 ? -6.236 3.134 -9.624 1.00 91.81 158 SER A O 1
ATOM 1215 N N . CYS A 1 159 ? -8.375 3.836 -9.504 1.00 94.94 159 CYS A N 1
ATOM 1216 C CA . CYS A 1 159 ? -8.558 3.559 -8.084 1.00 94.94 159 CYS A CA 1
ATOM 1217 C C . CYS A 1 159 ? -9.096 2.137 -7.883 1.00 94.94 159 CYS A C 1
ATOM 1219 O O . CYS A 1 159 ? -9.959 1.685 -8.637 1.00 94.94 159 CYS A O 1
ATOM 1221 N N . VAL A 1 160 ? -8.611 1.463 -6.845 1.00 97.06 160 VAL A N 1
ATOM 1222 C CA . VAL A 1 160 ? -9.105 0.183 -6.340 1.00 97.06 160 VAL A CA 1
ATOM 1223 C C . VAL A 1 160 ? -9.404 0.337 -4.852 1.00 97.06 160 VAL A C 1
ATOM 1225 O O . VAL A 1 160 ? -8.646 0.990 -4.140 1.00 97.06 160 VAL A O 1
ATOM 1228 N N . SER A 1 161 ? -10.504 -0.236 -4.370 1.00 97.94 161 SER A N 1
ATOM 1229 C CA . SER A 1 161 ? -10.889 -0.145 -2.960 1.00 97.94 161 SER A CA 1
ATOM 1230 C C . SER A 1 161 ? -11.424 -1.468 -2.441 1.00 97.94 161 SER A C 1
ATOM 1232 O O . SER A 1 161 ? -12.287 -2.073 -3.076 1.00 97.94 161 SER A O 1
ATOM 1234 N N . PHE A 1 162 ? -10.945 -1.869 -1.269 1.00 97.75 162 PHE A N 1
ATOM 1235 C CA . PHE A 1 162 ? -11.471 -2.986 -0.502 1.00 97.75 162 PHE A CA 1
ATOM 1236 C C . PHE A 1 162 ? -12.217 -2.449 0.720 1.00 97.75 162 PHE A C 1
ATOM 1238 O O . PHE A 1 162 ? -11.653 -1.688 1.510 1.00 97.75 162 PHE A O 1
ATOM 1245 N N . GLU A 1 163 ? -13.476 -2.846 0.869 1.00 95.69 163 GLU A N 1
ATOM 1246 C CA . GLU A 1 163 ? -14.307 -2.539 2.031 1.00 95.69 163 GLU A CA 1
ATOM 1247 C C . GLU A 1 163 ? -14.333 -3.766 2.945 1.00 95.69 163 GLU A C 1
ATOM 1249 O O . GLU A 1 163 ? -14.821 -4.824 2.554 1.00 95.69 163 GLU A O 1
ATOM 1254 N N . GLY A 1 164 ? -13.742 -3.633 4.134 1.00 91.38 164 GLY A N 1
ATOM 1255 C CA . GLY A 1 164 ? -13.897 -4.607 5.211 1.00 91.38 164 GLY A CA 1
ATOM 1256 C C . GLY A 1 164 ? -15.075 -4.243 6.111 1.00 91.38 164 GLY A C 1
ATOM 1257 O O . GLY A 1 164 ? -15.862 -3.357 5.796 1.00 91.38 164 GLY A O 1
ATOM 1258 N N . ASP A 1 165 ? -15.157 -4.881 7.274 1.00 87.81 165 ASP A N 1
ATOM 1259 C CA . ASP A 1 165 ? -16.274 -4.663 8.203 1.00 87.81 165 ASP A CA 1
ATOM 1260 C C . ASP A 1 165 ? -16.250 -3.279 8.881 1.00 87.81 165 ASP A C 1
ATOM 1262 O O . ASP A 1 165 ? -17.298 -2.742 9.236 1.00 87.81 165 ASP A O 1
ATOM 1266 N N . TYR A 1 166 ? -15.054 -2.712 9.081 1.00 86.44 166 TYR A N 1
ATOM 1267 C CA . TYR A 1 166 ? -14.852 -1.513 9.912 1.00 86.44 166 TYR A CA 1
ATOM 1268 C C . TYR A 1 166 ? -14.001 -0.414 9.261 1.00 86.44 166 TYR A C 1
ATOM 1270 O O . TYR A 1 166 ? -13.971 0.726 9.736 1.00 86.44 166 TYR A O 1
ATOM 1278 N N . ALA A 1 167 ? -13.281 -0.747 8.191 1.00 92.62 167 ALA A N 1
ATOM 1279 C CA . ALA A 1 167 ? -12.424 0.181 7.471 1.00 92.62 167 ALA A CA 1
ATOM 1280 C C . ALA A 1 167 ? -12.457 -0.104 5.969 1.00 92.62 167 ALA A C 1
ATOM 1282 O O . ALA A 1 167 ? -12.650 -1.238 5.529 1.00 92.62 167 ALA A O 1
ATOM 1283 N N . ILE A 1 168 ? -12.220 0.945 5.191 1.00 96.44 168 ILE A N 1
ATOM 1284 C CA . ILE A 1 168 ? -12.032 0.878 3.747 1.00 96.44 168 ILE A CA 1
ATOM 1285 C C . ILE A 1 168 ? -10.570 1.208 3.470 1.00 96.44 168 ILE A C 1
ATOM 1287 O O . ILE A 1 168 ? -10.064 2.234 3.930 1.00 96.44 168 ILE A O 1
ATOM 1291 N N . VAL A 1 169 ? -9.900 0.358 2.695 1.00 98.00 169 VAL A N 1
ATOM 1292 C CA . VAL A 1 169 ? -8.579 0.654 2.134 1.00 98.00 169 VAL A CA 1
ATOM 1293 C C . VAL A 1 169 ? -8.720 0.885 0.638 1.00 98.00 169 VAL A C 1
ATOM 1295 O O . VAL A 1 169 ? -9.182 0.017 -0.099 1.00 98.00 169 VAL A O 1
ATOM 1298 N N . ALA A 1 170 ? -8.317 2.064 0.182 1.00 98.31 170 ALA A N 1
ATOM 1299 C CA . ALA A 1 170 ? -8.298 2.424 -1.227 1.00 98.31 170 ALA A CA 1
ATOM 1300 C C . ALA A 1 170 ? -6.870 2.706 -1.686 1.00 98.31 170 ALA A C 1
ATOM 1302 O O . ALA A 1 170 ? -6.039 3.177 -0.910 1.00 98.31 170 ALA A O 1
ATOM 1303 N N . ALA A 1 171 ? -6.577 2.438 -2.952 1.00 98.56 171 ALA A N 1
ATOM 1304 C CA . ALA A 1 171 ? -5.310 2.805 -3.550 1.00 98.56 171 ALA A CA 1
ATOM 1305 C C . ALA A 1 171 ? -5.425 3.155 -5.030 1.00 98.56 171 ALA A C 1
ATOM 1307 O O . ALA A 1 171 ? -6.323 2.709 -5.737 1.00 98.56 171 ALA A O 1
ATOM 1308 N N . SER A 1 172 ? -4.463 3.935 -5.510 1.00 98.19 172 SER A N 1
ATOM 1309 C CA . SER A 1 172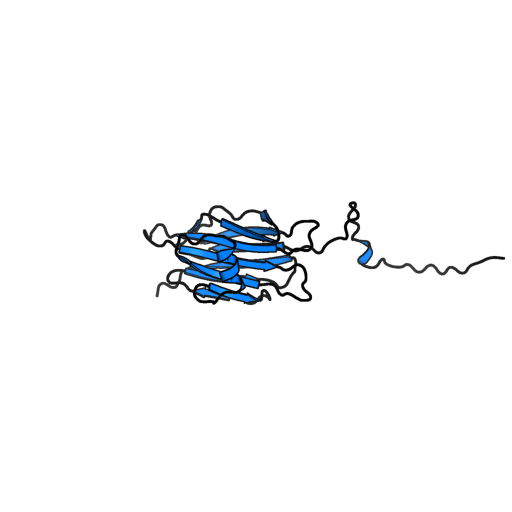 ? -4.228 4.171 -6.935 1.00 98.19 172 SER A CA 1
ATOM 1310 C C . SER A 1 172 ? -2.730 4.234 -7.197 1.00 98.19 172 SER A C 1
ATOM 1312 O O . SER A 1 172 ? -1.955 4.639 -6.330 1.00 98.19 172 SER A O 1
ATOM 1314 N N . MET A 1 173 ? -2.307 3.825 -8.390 1.00 98.31 173 MET A N 1
ATOM 1315 C CA . MET A 1 173 ? -0.892 3.784 -8.753 1.00 98.31 173 MET A CA 1
ATOM 1316 C C . MET A 1 173 ? -0.685 4.317 -10.165 1.00 98.31 173 MET A C 1
ATOM 1318 O O . MET A 1 173 ? -1.438 3.955 -11.067 1.00 98.31 173 MET A O 1
ATOM 1322 N N . SER A 1 174 ? 0.328 5.161 -10.368 1.00 96.81 174 SER A N 1
ATOM 1323 C CA . SER A 1 174 ? 0.683 5.655 -11.704 1.00 96.81 174 SER A CA 1
ATOM 1324 C C . SER A 1 174 ? 1.353 4.580 -12.569 1.00 96.81 174 SER A C 1
ATOM 1326 O O . SER A 1 174 ? 1.996 3.664 -12.059 1.00 96.81 174 SER A O 1
ATOM 1328 N N . GLU A 1 175 ? 1.271 4.733 -13.894 1.00 94.88 175 GLU A N 1
ATOM 1329 C CA . GLU A 1 175 ? 1.906 3.830 -14.873 1.00 94.88 175 GLU A CA 1
ATOM 1330 C C . GLU A 1 175 ? 3.405 4.101 -15.102 1.00 94.88 175 GLU A C 1
ATOM 1332 O O . GLU A 1 175 ? 4.039 3.489 -15.962 1.00 94.88 175 GLU A O 1
ATOM 1337 N N . SER A 1 176 ? 4.003 5.034 -14.365 1.00 91.88 176 SER A N 1
ATOM 1338 C CA . SER A 1 176 ? 5.420 5.370 -14.527 1.00 91.88 176 SER A CA 1
ATOM 1339 C C . SER A 1 176 ? 6.331 4.257 -13.988 1.00 91.88 176 SER A C 1
ATOM 1341 O O . SER A 1 176 ? 5.953 3.497 -13.098 1.00 91.88 176 SER A O 1
ATOM 1343 N N . GLY A 1 177 ? 7.564 4.172 -14.500 1.00 90.94 177 GLY A N 1
ATOM 1344 C CA . GLY A 1 177 ? 8.627 3.392 -13.850 1.00 90.94 177 GLY A CA 1
ATOM 1345 C C . GLY A 1 177 ? 9.080 4.019 -12.525 1.00 90.94 177 GLY A C 1
ATOM 1346 O O . GLY A 1 177 ? 9.553 3.325 -11.633 1.00 90.94 177 GLY A O 1
ATOM 1347 N N . GLU A 1 178 ? 8.887 5.324 -12.388 1.00 94.56 178 GLU A N 1
ATOM 1348 C CA . GLU A 1 178 ? 8.993 6.092 -11.150 1.00 94.56 178 GLU A CA 1
ATOM 1349 C C . GLU A 1 178 ? 7.574 6.265 -10.600 1.00 94.56 178 GLU A C 1
ATOM 1351 O O . GLU A 1 178 ? 6.937 7.308 -10.767 1.00 94.56 178 GLU A O 1
ATOM 1356 N N . ALA A 1 179 ? 7.013 5.163 -10.104 1.00 96.75 179 ALA A N 1
ATOM 1357 C CA . ALA A 1 179 ? 5.601 5.076 -9.774 1.00 96.75 179 ALA A CA 1
ATOM 1358 C C . ALA A 1 179 ? 5.285 5.833 -8.482 1.00 96.75 179 ALA A C 1
ATOM 1360 O O . ALA A 1 179 ? 6.063 5.821 -7.525 1.00 96.75 179 ALA A O 1
ATOM 1361 N N . VAL A 1 180 ? 4.092 6.421 -8.436 1.00 98.38 180 VAL A N 1
ATOM 1362 C CA . VAL A 1 180 ? 3.497 6.971 -7.215 1.00 98.38 180 VAL A CA 1
ATOM 1363 C C . VAL A 1 180 ? 2.289 6.116 -6.871 1.00 98.38 180 VAL A C 1
ATOM 1365 O O . VAL A 1 180 ? 1.365 6.004 -7.677 1.00 98.38 180 VAL A O 1
ATOM 1368 N N . LEU A 1 181 ? 2.321 5.506 -5.691 1.00 98.62 181 LEU A N 1
ATOM 1369 C CA . LEU A 1 181 ? 1.253 4.717 -5.094 1.00 98.62 181 LEU A CA 1
ATOM 1370 C C . LEU A 1 181 ? 0.620 5.530 -3.968 1.00 98.62 181 LEU A C 1
ATOM 1372 O O . LEU A 1 181 ? 1.263 5.794 -2.954 1.00 98.62 181 LEU A O 1
ATOM 1376 N N . LYS A 1 182 ? -0.646 5.897 -4.136 1.00 98.75 182 LYS A N 1
ATOM 1377 C CA . LYS A 1 182 ? -1.445 6.535 -3.090 1.00 98.75 182 LYS A CA 1
ATOM 1378 C C . LYS A 1 182 ? -2.288 5.486 -2.397 1.00 98.75 182 LYS A C 1
ATOM 1380 O O . LYS A 1 182 ? -2.936 4.702 -3.083 1.00 98.75 182 LYS A O 1
ATOM 1385 N N . VAL A 1 183 ? -2.289 5.496 -1.072 1.00 98.75 183 VAL A N 1
ATOM 1386 C CA . VAL A 1 183 ? -3.089 4.616 -0.221 1.00 98.75 183 VAL A CA 1
ATOM 1387 C C . VAL A 1 183 ? -3.905 5.483 0.721 1.00 98.75 183 VAL A C 1
ATOM 1389 O O . VAL A 1 183 ? -3.360 6.361 1.384 1.00 98.75 183 VAL A O 1
ATOM 1392 N N . GLU A 1 184 ? -5.199 5.220 0.807 1.00 98.44 184 GLU A N 1
ATOM 1393 C CA . GLU A 1 184 ? -6.099 5.911 1.717 1.00 98.44 184 GLU A CA 1
ATOM 1394 C C . GLU A 1 184 ? -6.808 4.920 2.629 1.00 98.44 184 GLU A C 1
ATOM 1396 O O . GLU A 1 184 ? -7.306 3.891 2.172 1.00 98.44 184 GLU A O 1
ATOM 1401 N N . ILE A 1 185 ? -6.873 5.259 3.915 1.00 97.81 185 ILE A N 1
ATOM 1402 C CA . ILE A 1 185 ? -7.644 4.515 4.913 1.00 97.81 185 ILE A CA 1
ATOM 1403 C C . ILE A 1 185 ? -8.827 5.368 5.338 1.00 97.81 185 ILE A C 1
ATOM 1405 O O . ILE A 1 185 ? -8.639 6.515 5.743 1.00 97.81 185 ILE A O 1
ATOM 1409 N N . HIS A 1 186 ? -10.027 4.806 5.270 1.00 96.25 186 HIS A N 1
ATOM 1410 C CA . HIS A 1 186 ? -11.269 5.461 5.667 1.00 96.25 186 HIS A CA 1
ATOM 1411 C C . HIS A 1 186 ? -12.047 4.584 6.643 1.00 96.25 186 HIS A C 1
ATOM 1413 O O . HIS A 1 186 ? -11.895 3.365 6.661 1.00 96.25 186 HIS A O 1
ATOM 1419 N N . ASP A 1 187 ? -12.900 5.215 7.440 1.00 93.06 187 ASP A N 1
ATOM 1420 C CA . ASP A 1 187 ? -13.876 4.507 8.264 1.00 93.06 187 ASP A CA 1
ATOM 1421 C C . ASP A 1 187 ? -14.984 3.944 7.363 1.00 93.06 187 ASP A C 1
ATOM 1423 O O . ASP A 1 187 ? -15.458 4.643 6.462 1.00 93.06 187 ASP A O 1
ATOM 1427 N N . THR A 1 188 ? -15.439 2.713 7.604 1.00 88.88 188 THR A N 1
ATOM 1428 C CA . THR A 1 188 ? -16.741 2.289 7.067 1.00 88.88 188 THR A CA 1
ATOM 1429 C C . THR A 1 188 ? -17.822 3.096 7.773 1.00 88.88 188 THR A C 1
ATOM 1431 O O . THR A 1 188 ? -17.774 3.270 8.992 1.00 88.88 188 THR A O 1
ATOM 1434 N N . GLY A 1 189 ? -18.776 3.637 7.018 1.00 62.34 189 GLY A N 1
ATOM 1435 C CA . GLY A 1 189 ? -19.748 4.597 7.538 1.00 62.34 189 GLY A CA 1
ATOM 1436 C C . GLY A 1 189 ? -20.444 4.133 8.823 1.00 62.34 189 GLY A C 1
ATOM 1437 O O . GLY A 1 189 ? -21.082 3.084 8.852 1.00 62.34 189 GLY A O 1
ATOM 1438 N N . PHE A 1 190 ? -20.402 4.964 9.865 1.00 41.72 190 PHE A N 1
ATOM 1439 C CA . PHE A 1 190 ? -21.532 5.035 10.786 1.00 41.72 190 PHE A CA 1
ATOM 1440 C C . PHE A 1 190 ? -22.729 5.527 9.962 1.00 41.72 190 PHE A C 1
ATOM 1442 O O . PHE A 1 190 ? -22.731 6.680 9.525 1.00 41.72 190 PHE A O 1
ATOM 1449 N N . ASN A 1 191 ? -23.705 4.654 9.704 1.00 35.44 191 ASN A N 1
ATOM 1450 C CA . ASN A 1 191 ? -25.057 5.108 9.366 1.00 35.44 191 ASN A CA 1
ATOM 1451 C C . ASN A 1 191 ? -25.715 5.720 10.605 1.00 35.44 191 ASN A C 1
ATOM 1453 O O . ASN A 1 191 ? -25.603 5.099 11.688 1.00 35.44 191 ASN A O 1
#